Protein AF-A0A959LSF2-F1 (afdb_monomer_lite)

Structure (mmCIF, N/CA/C/O backbone):
data_AF-A0A959LSF2-F1
#
_entry.id   AF-A0A959LSF2-F1
#
loop_
_atom_site.group_PDB
_atom_site.id
_atom_site.type_symbol
_atom_site.label_atom_id
_atom_site.label_alt_id
_atom_site.label_comp_id
_atom_site.label_asym_id
_atom_site.label_entity_id
_atom_site.label_seq_id
_atom_site.pdbx_PDB_ins_code
_atom_site.Cartn_x
_atom_site.Cartn_y
_atom_site.Cartn_z
_atom_site.occupancy
_atom_site.B_iso_or_equiv
_atom_site.auth_seq_id
_atom_site.auth_comp_id
_atom_site.auth_asym_id
_atom_site.auth_atom_id
_atom_site.pdbx_PDB_model_num
ATOM 1 N N . MET A 1 1 ? -7.518 20.130 10.894 1.00 38.03 1 MET A N 1
ATOM 2 C CA . MET A 1 1 ? -6.181 20.129 11.525 1.00 38.03 1 MET A CA 1
ATOM 3 C C . MET A 1 1 ? -5.594 18.738 11.375 1.00 38.03 1 MET A C 1
ATOM 5 O O . MET A 1 1 ? -6.381 17.800 11.457 1.00 38.03 1 MET A O 1
ATOM 9 N N . PRO A 1 2 ? -4.279 18.589 11.143 1.00 55.97 2 PRO A N 1
ATOM 10 C CA . PRO A 1 2 ? -3.633 17.287 11.278 1.00 55.97 2 PRO A CA 1
ATOM 11 C C . PRO A 1 2 ? -3.861 16.782 12.707 1.00 55.97 2 PRO A C 1
ATOM 13 O O . PRO A 1 2 ? -3.646 17.526 13.666 1.00 55.97 2 PRO A O 1
ATOM 16 N N . ILE A 1 3 ? -4.379 15.562 12.843 1.00 66.19 3 ILE A N 1
ATOM 17 C CA . ILE A 1 3 ? -4.570 14.944 14.154 1.00 66.19 3 ILE A CA 1
ATOM 18 C C . ILE A 1 3 ? -3.184 14.532 14.641 1.00 66.19 3 ILE A C 1
ATOM 20 O O . ILE A 1 3 ? -2.435 13.870 13.926 1.00 66.19 3 ILE A O 1
ATOM 24 N N . LYS A 1 4 ? -2.801 14.991 15.833 1.00 67.19 4 LYS A N 1
ATOM 25 C CA . LYS A 1 4 ? -1.506 14.651 16.417 1.00 67.19 4 LYS A CA 1
ATOM 26 C C . LYS A 1 4 ? -1.578 13.219 16.953 1.00 67.19 4 LYS A C 1
ATOM 28 O O . LYS A 1 4 ? -2.334 12.971 17.885 1.00 67.19 4 LYS A O 1
ATOM 33 N N . ARG A 1 5 ? -0.808 12.312 16.354 1.00 79.56 5 ARG A N 1
ATOM 34 C CA . ARG A 1 5 ? -0.687 10.901 16.755 1.00 79.56 5 ARG A CA 1
ATOM 35 C C . ARG A 1 5 ? 0.400 10.700 17.793 1.00 79.56 5 ARG A C 1
ATOM 37 O O . ARG A 1 5 ? 1.309 11.531 17.895 1.00 79.56 5 ARG A O 1
ATOM 44 N N . SER A 1 6 ? 0.330 9.589 18.522 1.00 79.69 6 SER A N 1
ATOM 45 C CA . SER A 1 6 ? 1.490 9.080 19.252 1.00 79.69 6 SER A CA 1
ATOM 46 C C . SER A 1 6 ? 2.644 8.822 18.280 1.00 79.69 6 SER A C 1
ATOM 48 O O . SER A 1 6 ? 2.435 8.432 17.131 1.00 79.69 6 SER A O 1
ATOM 50 N N . GLU A 1 7 ? 3.882 9.038 18.730 1.00 81.94 7 GLU A N 1
ATOM 51 C CA . GLU A 1 7 ? 5.063 8.804 17.885 1.00 81.94 7 GLU A CA 1
ATOM 52 C C . GLU A 1 7 ? 5.170 7.336 17.442 1.00 81.94 7 GLU A C 1
ATOM 54 O O . GLU A 1 7 ? 5.793 7.051 16.427 1.00 81.94 7 GLU A O 1
ATOM 59 N N . GLN A 1 8 ? 4.530 6.415 18.168 1.00 88.12 8 GLN A N 1
ATOM 60 C CA . GLN A 1 8 ? 4.554 4.984 17.890 1.00 88.12 8 GLN A CA 1
ATOM 61 C C . GLN A 1 8 ? 3.737 4.595 16.652 1.00 88.12 8 GLN A C 1
ATOM 63 O O . GLN A 1 8 ? 4.202 3.760 15.890 1.00 88.12 8 GLN A O 1
ATOM 68 N N . ILE A 1 9 ? 2.551 5.177 16.439 1.00 88.56 9 ILE A N 1
ATOM 69 C CA . ILE A 1 9 ? 1.653 4.823 15.312 1.00 88.56 9 ILE A CA 1
ATOM 70 C C . ILE A 1 9 ? 1.771 5.823 14.149 1.00 88.56 9 ILE A C 1
ATOM 72 O O . ILE A 1 9 ? 1.351 5.558 13.026 1.00 88.56 9 ILE A O 1
ATOM 76 N N . LYS A 1 10 ? 2.427 6.962 14.385 1.00 88.88 10 LYS A N 1
ATOM 77 C CA . LYS A 1 10 ? 2.665 8.022 13.399 1.00 88.88 10 LYS A CA 1
ATOM 78 C C . LYS A 1 10 ? 3.195 7.560 12.030 1.00 88.88 10 LYS A C 1
ATOM 80 O O . LYS A 1 10 ? 2.762 8.185 11.062 1.00 88.88 10 LYS A O 1
ATOM 85 N N . PRO A 1 11 ? 4.065 6.534 11.894 1.00 91.06 11 PRO A N 1
ATOM 86 C CA . PRO A 1 11 ? 4.476 6.048 10.574 1.00 91.06 11 PRO A CA 1
ATOM 87 C C . PRO A 1 11 ? 3.291 5.677 9.667 1.00 91.06 11 PRO A C 1
ATOM 89 O O . PRO A 1 11 ? 3.241 6.123 8.523 1.00 91.06 11 PRO A O 1
ATOM 92 N N . LEU A 1 12 ? 2.277 4.985 10.202 1.00 92.88 12 LEU A N 1
ATOM 93 C CA . LEU A 1 12 ? 1.067 4.611 9.457 1.00 92.88 12 LEU A CA 1
ATOM 94 C C . LEU A 1 12 ? 0.269 5.854 9.031 1.00 92.88 12 LEU A C 1
ATOM 96 O O . LEU A 1 12 ? -0.073 6.030 7.864 1.00 92.88 12 LEU A O 1
ATOM 100 N N . SER A 1 13 ? 0.094 6.813 9.942 1.00 91.94 13 SER A N 1
ATOM 101 C CA . SER A 1 13 ? -0.587 8.078 9.634 1.00 91.94 13 SER A CA 1
ATOM 102 C C . SER A 1 13 ? 0.147 8.961 8.614 1.00 91.94 13 SER A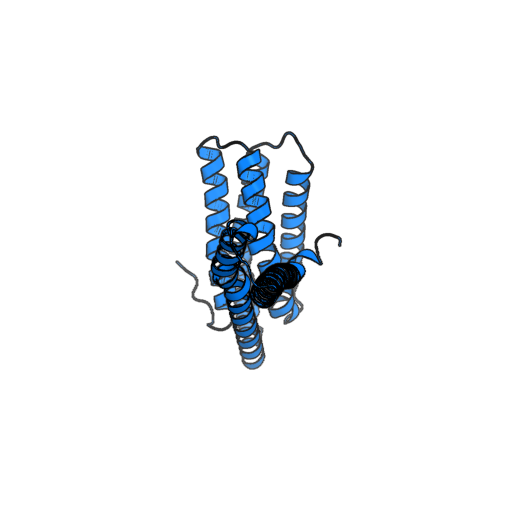 C 1
ATOM 104 O O . SER A 1 13 ? -0.477 9.799 7.959 1.00 91.94 13 SER A O 1
ATOM 106 N N . ILE A 1 14 ? 1.469 8.821 8.465 1.00 89.69 14 ILE A N 1
ATOM 107 C CA . ILE A 1 14 ? 2.217 9.496 7.393 1.00 89.69 14 ILE A CA 1
ATOM 108 C C . ILE A 1 14 ? 1.858 8.871 6.040 1.00 89.69 14 ILE A C 1
ATOM 110 O O . ILE A 1 14 ? 1.623 9.604 5.074 1.00 89.69 14 ILE A O 1
ATOM 114 N N . GLU A 1 15 ? 1.754 7.543 5.964 1.00 91.06 15 GLU A N 1
ATOM 115 C CA . GLU A 1 15 ? 1.356 6.834 4.743 1.00 91.06 15 GLU A CA 1
ATOM 116 C C . GLU A 1 15 ? -0.087 7.187 4.314 1.00 91.06 15 GLU A C 1
ATOM 118 O O . GLU A 1 15 ? -0.340 7.381 3.118 1.00 91.06 15 GLU A O 1
ATOM 123 N N . HIS A 1 16 ? -0.994 7.468 5.259 1.00 94.50 16 HIS A N 1
ATOM 124 C CA . HIS A 1 16 ? -2.339 7.996 4.969 1.00 94.50 16 HIS A CA 1
ATOM 125 C C . HIS A 1 16 ? -2.351 9.305 4.173 1.00 94.50 16 HIS A C 1
ATOM 127 O O . HIS A 1 16 ? -3.240 9.523 3.343 1.00 94.50 16 HIS A O 1
ATOM 133 N N . HIS A 1 17 ? -1.354 10.180 4.344 1.00 90.19 17 HIS A N 1
ATOM 134 C CA . HIS A 1 17 ? -1.242 11.377 3.505 1.00 90.19 17 HIS A CA 1
ATOM 135 C C . HIS A 1 17 ? -1.096 11.013 2.021 1.00 90.19 17 HIS A C 1
ATOM 137 O O . HIS A 1 17 ? -1.711 11.631 1.146 1.00 90.19 17 HIS A O 1
ATOM 143 N N . THR A 1 18 ? -0.314 9.972 1.743 1.00 91.38 18 THR A N 1
ATOM 144 C CA . THR A 1 18 ? -0.104 9.445 0.395 1.00 91.38 18 THR A CA 1
ATOM 145 C C . THR A 1 18 ? -1.393 8.824 -0.158 1.00 91.38 18 THR A C 1
ATOM 147 O O . THR A 1 18 ? -1.722 9.065 -1.323 1.00 91.38 18 THR A O 1
ATOM 150 N N . GLY A 1 19 ? -2.172 8.119 0.673 1.00 94.94 19 GLY A N 1
ATOM 151 C CA . GLY A 1 19 ? -3.503 7.600 0.316 1.00 94.94 19 GLY A CA 1
ATOM 152 C C . GLY A 1 19 ? -4.520 8.698 -0.036 1.00 94.94 19 GLY A C 1
ATOM 153 O O . GLY A 1 19 ? -5.219 8.620 -1.050 1.00 94.94 19 GLY A O 1
ATOM 154 N N . LEU A 1 20 ? -4.545 9.798 0.719 1.00 96.00 20 LEU A N 1
ATOM 155 C CA . LEU A 1 20 ? -5.399 10.952 0.403 1.00 96.00 20 LEU A CA 1
ATOM 156 C C . LEU A 1 20 ? -4.961 11.664 -0.887 1.00 96.00 20 LEU A C 1
ATOM 158 O O . LEU A 1 20 ? -5.799 12.071 -1.701 1.00 96.00 20 LEU A O 1
ATOM 162 N N . LEU A 1 21 ? -3.649 11.789 -1.116 1.00 93.94 21 LEU A N 1
ATOM 163 C CA . LEU A 1 21 ? -3.115 12.337 -2.365 1.00 93.94 21 LEU A CA 1
ATOM 164 C C . LEU A 1 21 ? -3.488 11.458 -3.568 1.00 93.94 21 LEU A C 1
ATOM 166 O O . LEU A 1 21 ? -3.789 11.987 -4.640 1.00 93.94 21 LEU A O 1
ATOM 170 N N . PHE A 1 22 ? -3.497 10.137 -3.397 1.00 97.12 22 PHE A N 1
ATOM 171 C CA . PHE A 1 22 ? -3.974 9.191 -4.402 1.00 97.12 22 PHE A CA 1
ATOM 172 C C . PHE A 1 22 ? -5.442 9.438 -4.768 1.00 97.12 22 PHE A C 1
ATOM 174 O O . PHE A 1 22 ? -5.748 9.628 -5.950 1.00 97.12 22 PHE A O 1
ATOM 181 N N . CYS A 1 23 ? -6.324 9.568 -3.773 1.00 98.12 23 CYS A N 1
ATOM 182 C CA . CYS A 1 23 ? -7.736 9.900 -3.988 1.00 98.12 23 CYS A CA 1
ATOM 183 C C . CYS A 1 23 ? -7.894 11.227 -4.750 1.00 98.12 23 CYS A C 1
ATOM 185 O O . CYS A 1 23 ? -8.644 11.326 -5.726 1.00 98.12 23 CYS A O 1
ATOM 187 N N . TRP A 1 24 ? -7.130 12.256 -4.367 1.00 97.56 24 TRP A N 1
ATOM 188 C CA . TRP A 1 24 ? -7.108 13.536 -5.080 1.00 97.56 24 TRP A CA 1
ATOM 189 C C . TRP A 1 24 ? -6.604 13.410 -6.529 1.00 97.56 24 TRP A C 1
ATOM 191 O O . TRP A 1 24 ? -7.156 14.055 -7.428 1.00 97.56 24 TRP A O 1
ATOM 201 N N . LYS A 1 25 ? -5.583 12.583 -6.789 1.00 94.81 25 LYS A N 1
ATOM 202 C CA . LYS A 1 25 ? -5.042 12.351 -8.139 1.00 94.81 25 LYS A CA 1
ATOM 203 C C . LYS A 1 25 ? -6.052 11.657 -9.046 1.00 94.81 25 LYS A C 1
ATOM 205 O O . LYS A 1 25 ? -6.193 12.090 -10.189 1.00 94.81 25 LYS A O 1
ATOM 210 N N . ILE A 1 26 ? -6.791 10.666 -8.541 1.00 97.19 26 ILE A N 1
ATOM 211 C CA . ILE A 1 26 ? -7.898 10.037 -9.279 1.00 97.19 26 ILE A CA 1
ATOM 212 C C . ILE A 1 26 ? -8.929 11.096 -9.673 1.00 97.19 26 ILE A C 1
ATOM 214 O O . ILE A 1 26 ? -9.175 11.306 -10.861 1.00 97.19 26 ILE A O 1
ATOM 218 N N . ARG A 1 27 ? -9.456 11.840 -8.690 1.00 97.81 27 ARG A N 1
ATOM 219 C CA . ARG A 1 27 ? -10.456 12.899 -8.920 1.00 97.81 27 ARG A CA 1
ATOM 220 C C . ARG A 1 27 ? -9.945 13.970 -9.892 1.00 97.81 27 ARG A C 1
ATOM 222 O O . ARG A 1 27 ? -10.701 14.534 -10.677 1.00 97.81 27 ARG A O 1
ATOM 229 N N . THR A 1 28 ? -8.648 14.268 -9.867 1.00 94.25 28 THR A N 1
ATOM 230 C CA . THR A 1 28 ? -8.012 15.210 -10.801 1.00 94.25 28 THR A CA 1
ATOM 231 C C . THR A 1 28 ? -7.898 14.646 -12.213 1.00 94.25 28 THR A C 1
ATOM 233 O O . THR A 1 28 ? -8.176 15.371 -13.164 1.00 94.25 28 THR A O 1
ATOM 236 N N . GLY A 1 29 ? -7.547 13.368 -12.363 1.00 93.31 29 GLY A N 1
ATOM 237 C CA . GLY A 1 29 ? -7.564 12.686 -13.657 1.00 93.31 29 GLY A CA 1
ATOM 238 C C . GLY A 1 29 ? -8.953 12.714 -14.293 1.00 93.31 29 GLY A C 1
ATOM 239 O O . GLY A 1 29 ? -9.081 13.097 -15.451 1.00 93.31 29 GLY A O 1
ATOM 240 N N . ILE A 1 30 ? -9.987 12.423 -13.501 1.00 96.19 30 ILE A N 1
ATOM 241 C CA . ILE A 1 30 ? -11.391 12.463 -13.930 1.00 96.19 30 ILE A CA 1
ATOM 242 C C . ILE A 1 30 ? -11.789 13.869 -14.400 1.00 96.19 30 ILE A C 1
ATOM 244 O O . ILE A 1 30 ? -12.263 14.032 -15.519 1.00 96.19 30 ILE A O 1
ATOM 248 N N . ARG A 1 31 ? -11.538 14.909 -13.588 1.00 97.38 31 ARG A N 1
ATOM 249 C CA . ARG A 1 31 ? -11.856 16.310 -13.950 1.00 97.38 31 ARG A CA 1
ATOM 250 C C . ARG A 1 31 ? -11.167 16.779 -15.230 1.00 97.38 31 ARG A C 1
ATOM 252 O O . ARG A 1 31 ? -11.709 17.616 -15.942 1.00 97.38 31 ARG A O 1
ATOM 259 N N . ASN A 1 32 ? -9.976 16.253 -15.500 1.00 95.75 32 ASN A N 1
ATOM 260 C CA . ASN A 1 32 ? -9.195 16.576 -16.689 1.00 95.75 32 ASN A CA 1
ATOM 261 C C . ASN A 1 32 ? -9.494 15.647 -17.878 1.00 95.75 32 ASN A C 1
ATOM 263 O O . ASN A 1 32 ? -8.762 15.697 -18.863 1.00 95.75 32 ASN A O 1
ATOM 267 N N . ASN A 1 33 ? -10.537 14.811 -17.796 1.00 96.12 33 ASN A N 1
ATOM 268 C CA . ASN A 1 33 ? -10.924 13.839 -18.821 1.00 96.12 33 ASN A CA 1
ATOM 269 C C . ASN A 1 33 ? -9.765 12.927 -19.263 1.00 96.12 33 ASN A C 1
ATOM 271 O O . ASN A 1 33 ? -9.564 12.686 -20.452 1.00 96.12 33 ASN A O 1
ATOM 275 N N . ILE A 1 34 ? -8.957 12.461 -18.309 1.00 95.25 34 ILE A N 1
ATOM 276 C CA . ILE A 1 34 ? -7.870 11.521 -18.590 1.00 95.25 34 ILE A CA 1
ATOM 277 C C . ILE A 1 34 ? -8.445 10.137 -18.899 1.00 95.25 34 ILE A C 1
ATOM 279 O O . ILE A 1 34 ? -9.245 9.617 -18.127 1.00 95.25 34 ILE A O 1
ATOM 283 N N . GLU A 1 35 ? -7.939 9.513 -19.966 1.00 95.56 35 GLU A N 1
ATOM 284 C CA . GLU A 1 35 ? -8.246 8.131 -20.353 1.00 95.56 35 GLU A CA 1
ATOM 285 C C . GLU A 1 35 ? -8.272 7.168 -19.156 1.00 95.56 35 GLU A C 1
ATOM 287 O O . GLU A 1 35 ? -7.291 7.062 -18.405 1.00 95.56 35 GLU A O 1
ATOM 292 N N . LEU A 1 36 ? -9.370 6.418 -19.013 1.00 94.44 36 LEU A N 1
ATOM 293 C CA . LEU A 1 36 ? -9.591 5.489 -17.898 1.00 94.44 36 LEU A CA 1
ATOM 294 C C . LEU A 1 36 ? -8.471 4.464 -17.768 1.00 94.44 36 LEU A C 1
ATOM 296 O O . LEU A 1 36 ? -8.012 4.189 -16.667 1.00 94.44 36 LEU A O 1
ATOM 300 N N . GLU A 1 37 ? -7.952 3.978 -18.891 1.00 94.19 37 GLU A N 1
ATOM 301 C CA . GLU A 1 37 ? -6.851 3.018 -18.921 1.00 94.19 37 GLU A CA 1
ATOM 302 C C . GLU A 1 37 ? -5.563 3.593 -18.296 1.00 94.19 37 GLU A C 1
ATOM 304 O O . GLU A 1 37 ? -4.792 2.898 -17.632 1.00 94.19 37 GLU A O 1
ATOM 309 N N . ARG A 1 38 ? -5.331 4.908 -18.414 1.00 95.00 38 ARG A N 1
ATOM 310 C CA . ARG A 1 38 ? -4.213 5.568 -17.723 1.00 95.00 38 ARG A CA 1
ATOM 311 C C . ARG A 1 38 ? -4.458 5.667 -16.218 1.00 95.00 38 ARG A C 1
ATOM 313 O O . ARG A 1 38 ? -3.512 5.487 -15.449 1.00 95.00 38 ARG A O 1
ATOM 320 N N . ILE A 1 39 ? -5.695 5.937 -15.802 1.00 95.94 39 ILE A N 1
ATOM 321 C CA . ILE A 1 39 ? -6.080 5.961 -14.384 1.00 95.94 39 ILE A CA 1
ATOM 322 C C . ILE A 1 39 ? -5.978 4.547 -13.792 1.00 95.94 39 ILE A C 1
ATOM 324 O O . ILE A 1 39 ? -5.385 4.388 -12.731 1.00 95.94 39 ILE A O 1
ATOM 328 N N . LYS A 1 40 ? -6.436 3.514 -14.509 1.00 96.12 40 LYS A N 1
ATOM 329 C CA . LYS A 1 40 ? -6.317 2.091 -14.150 1.00 96.12 40 LYS A CA 1
ATOM 330 C C . LYS A 1 40 ? -4.875 1.688 -13.861 1.00 96.12 40 LYS A C 1
ATOM 332 O O . LYS A 1 40 ? -4.591 1.171 -12.786 1.00 96.12 40 LYS A O 1
ATOM 337 N N . ARG A 1 41 ? -3.937 1.997 -14.767 1.00 95.38 41 ARG A N 1
ATOM 338 C CA . ARG A 1 41 ? -2.504 1.729 -14.532 1.00 95.38 41 ARG A CA 1
ATOM 339 C C . ARG A 1 41 ? -1.980 2.419 -13.276 1.00 95.38 41 ARG A C 1
ATOM 341 O O . ARG A 1 41 ? -1.191 1.827 -12.545 1.00 95.38 41 ARG A O 1
ATOM 348 N N . TYR A 1 42 ? -2.415 3.652 -13.021 1.00 95.06 42 TYR A N 1
ATOM 349 C CA . TYR A 1 42 ? -2.046 4.372 -11.805 1.00 95.06 42 TYR A CA 1
ATOM 350 C C . TYR A 1 42 ? -2.631 3.720 -10.542 1.00 95.06 42 TYR A C 1
ATOM 352 O O . TYR A 1 42 ? -1.896 3.537 -9.575 1.00 95.06 42 TYR A O 1
ATOM 360 N N . VAL A 1 43 ? -3.906 3.315 -10.569 1.00 97.25 43 VAL A N 1
ATOM 361 C CA . VAL A 1 43 ? -4.571 2.570 -9.486 1.00 97.25 43 VAL A CA 1
ATOM 362 C C . VAL A 1 43 ? -3.841 1.265 -9.194 1.00 97.25 43 VAL A C 1
ATOM 364 O O . VAL A 1 43 ? -3.473 1.035 -8.051 1.00 97.25 43 VAL A O 1
ATOM 367 N N . ASN A 1 44 ? -3.546 0.459 -10.213 1.00 95.44 44 ASN A N 1
ATOM 368 C CA . ASN A 1 44 ? -2.855 -0.821 -10.038 1.00 95.44 44 ASN A CA 1
ATOM 369 C C . ASN A 1 44 ? -1.442 -0.647 -9.479 1.00 95.44 44 ASN A C 1
ATOM 371 O O . ASN A 1 44 ? -1.028 -1.386 -8.589 1.00 95.44 44 ASN A O 1
ATOM 375 N N . HIS A 1 45 ? -0.712 0.359 -9.966 1.00 91.44 45 HIS A N 1
ATOM 376 C CA . HIS A 1 45 ? 0.595 0.696 -9.416 1.00 91.44 45 HIS A CA 1
ATOM 377 C C . HIS A 1 45 ? 0.484 1.095 -7.938 1.00 91.44 45 HIS A C 1
ATOM 379 O O . HIS A 1 45 ? 1.229 0.593 -7.101 1.00 91.44 45 HIS A O 1
ATOM 385 N N . PHE A 1 46 ? -0.470 1.961 -7.596 1.00 94.00 46 PHE A N 1
ATOM 386 C CA . PHE A 1 46 ? -0.647 2.415 -6.221 1.00 94.00 46 PHE A CA 1
ATOM 387 C C . PHE A 1 46 ? -1.108 1.295 -5.283 1.00 94.00 46 PHE A C 1
ATOM 389 O O . PHE A 1 46 ? -0.605 1.175 -4.169 1.00 94.00 46 PHE A O 1
ATOM 396 N N . MET A 1 47 ? -2.011 0.436 -5.755 1.00 94.81 47 MET A N 1
ATOM 397 C CA . MET A 1 47 ? -2.476 -0.728 -5.014 1.00 94.81 47 MET A CA 1
ATOM 398 C C . MET A 1 47 ? -1.316 -1.653 -4.654 1.00 94.81 47 MET A C 1
ATOM 400 O O . MET A 1 47 ? -1.166 -2.048 -3.498 1.00 94.81 47 MET A O 1
ATOM 404 N N . LYS A 1 48 ? -0.461 -1.945 -5.639 1.00 86.38 48 LYS A N 1
ATOM 405 C CA . LYS A 1 48 ? 0.676 -2.848 -5.475 1.00 86.38 48 LYS A CA 1
ATOM 406 C C . LYS A 1 48 ? 1.737 -2.307 -4.518 1.00 86.38 48 LYS A C 1
ATOM 408 O O . LYS A 1 48 ? 2.242 -3.048 -3.684 1.00 86.38 48 LYS A O 1
ATOM 413 N N . TYR A 1 49 ? 2.106 -1.035 -4.660 1.00 84.25 49 TYR A N 1
ATOM 414 C CA . TYR A 1 49 ? 3.289 -0.490 -3.983 1.00 84.25 49 TYR A CA 1
ATOM 415 C C . TYR A 1 49 ? 2.984 0.350 -2.742 1.00 84.25 49 TYR A C 1
ATOM 417 O O . TYR A 1 49 ? 3.911 0.657 -1.996 1.00 84.25 49 TYR A O 1
ATOM 425 N N . HIS A 1 50 ? 1.722 0.722 -2.515 1.00 89.50 50 HIS A N 1
ATOM 426 C CA . HIS A 1 50 ? 1.331 1.560 -1.382 1.00 89.50 50 HIS A CA 1
ATOM 427 C C . HIS A 1 50 ? 0.207 0.934 -0.554 1.00 89.50 50 HIS A C 1
ATOM 429 O O . HIS A 1 50 ? 0.450 0.626 0.603 1.00 89.50 50 HIS A O 1
ATOM 435 N N . LEU A 1 51 ? -0.981 0.687 -1.121 1.00 94.19 51 LEU A N 1
ATOM 436 C CA . LEU A 1 51 ? -2.128 0.225 -0.318 1.00 94.19 51 LEU A CA 1
ATOM 437 C C . LEU A 1 51 ? -1.939 -1.185 0.249 1.00 94.19 51 LEU A C 1
ATOM 439 O O . LEU A 1 51 ? -2.116 -1.377 1.442 1.00 94.19 51 LEU A O 1
ATOM 443 N N . SER A 1 52 ? -1.555 -2.168 -0.573 1.00 93.06 52 SER A N 1
ATOM 444 C CA . SER A 1 52 ? -1.443 -3.558 -0.091 1.00 93.06 52 SER A CA 1
ATOM 445 C C . SER A 1 52 ? -0.395 -3.712 1.019 1.00 93.06 52 SER A C 1
ATOM 447 O O . SER A 1 52 ? -0.716 -4.320 2.040 1.00 93.06 52 SER A O 1
ATOM 449 N N . PRO A 1 53 ? 0.829 -3.153 0.883 1.00 90.94 53 PRO A N 1
ATOM 450 C CA . PRO A 1 53 ? 1.808 -3.185 1.967 1.00 90.94 53 PRO A CA 1
ATOM 451 C C . PRO A 1 53 ? 1.338 -2.452 3.227 1.00 90.94 53 PRO A C 1
ATOM 453 O O . PRO A 1 53 ? 1.614 -2.923 4.326 1.00 90.94 53 PRO A O 1
ATOM 456 N N . HIS A 1 54 ? 0.635 -1.329 3.061 1.00 94.50 54 HIS A N 1
ATOM 457 C CA . HIS A 1 54 ? 0.106 -0.530 4.162 1.00 94.50 54 HIS A CA 1
ATOM 458 C C . HIS A 1 54 ? -0.950 -1.299 4.963 1.00 94.50 54 HIS A C 1
ATOM 460 O O . HIS A 1 54 ? -0.741 -1.555 6.145 1.00 94.50 54 HIS A O 1
ATOM 466 N N . PHE A 1 55 ? -1.994 -1.796 4.290 1.00 96.94 55 PHE A N 1
ATOM 467 C CA . PHE A 1 55 ? -3.048 -2.608 4.907 1.00 96.94 55 PHE A CA 1
ATOM 468 C C . PHE A 1 55 ? -2.471 -3.799 5.664 1.00 96.94 55 PHE A C 1
ATOM 470 O O . PHE A 1 55 ? -2.834 -4.069 6.805 1.00 96.94 55 PHE A O 1
ATOM 477 N N . LEU A 1 56 ? -1.507 -4.495 5.059 1.00 94.25 56 LEU A N 1
ATOM 478 C CA . LEU A 1 56 ? -0.881 -5.639 5.700 1.00 94.25 56 LEU A CA 1
ATOM 479 C C . LEU A 1 56 ? -0.128 -5.262 6.980 1.00 94.25 56 LEU A C 1
ATOM 481 O O . LEU A 1 56 ? -0.129 -6.019 7.955 1.00 94.25 56 LEU A O 1
ATOM 485 N N . GLU A 1 57 ? 0.562 -4.126 6.962 1.00 94.38 57 GLU A N 1
ATOM 486 C CA . GLU A 1 57 ? 1.289 -3.618 8.116 1.00 94.38 57 GLU A CA 1
ATOM 487 C C . GLU A 1 57 ? 0.327 -3.246 9.248 1.00 94.38 57 GLU A C 1
ATOM 489 O O . GLU A 1 57 ? 0.550 -3.647 10.393 1.00 94.38 57 GLU A O 1
ATOM 494 N N . GLU A 1 58 ? -0.783 -2.583 8.934 1.00 96.88 58 GLU A N 1
ATOM 495 C CA . GLU A 1 58 ? -1.837 -2.265 9.897 1.00 96.88 58 GLU A CA 1
ATOM 496 C C . GLU A 1 58 ? -2.437 -3.529 10.513 1.00 96.88 58 GLU A C 1
ATOM 498 O O . GLU A 1 58 ? -2.441 -3.688 11.737 1.00 96.88 58 GLU A O 1
ATOM 503 N N . GLU A 1 59 ? -2.842 -4.484 9.678 1.00 97.00 59 GLU A N 1
ATOM 504 C CA . GLU A 1 59 ? -3.442 -5.749 10.099 1.00 97.00 59 GLU A CA 1
ATOM 505 C C . GLU A 1 59 ? -2.505 -6.566 11.002 1.00 97.00 59 GLU A C 1
ATOM 507 O O . GLU A 1 59 ? -2.901 -7.053 12.070 1.00 97.00 59 GLU A O 1
ATOM 512 N N . LYS A 1 60 ? -1.231 -6.702 10.603 1.00 95.81 60 LYS A N 1
ATOM 513 C CA . LYS A 1 60 ? -0.254 -7.569 11.285 1.00 95.81 60 LYS A CA 1
ATOM 514 C C . LYS A 1 60 ? 0.471 -6.910 12.449 1.00 95.81 60 LYS A C 1
ATOM 516 O O . LYS A 1 60 ? 0.995 -7.632 13.305 1.00 95.81 60 LYS A O 1
ATOM 521 N N . VAL A 1 61 ? 0.575 -5.586 12.489 1.00 95.75 61 VAL A N 1
ATOM 522 C CA . VAL A 1 61 ? 1.342 -4.893 13.534 1.00 95.75 61 VAL A CA 1
ATOM 523 C C . VAL A 1 61 ? 0.422 -4.223 14.548 1.00 95.75 61 VAL A C 1
ATOM 525 O O . VAL A 1 61 ? 0.741 -4.267 15.743 1.00 95.75 61 VAL A O 1
ATOM 528 N N . LEU A 1 62 ? -0.705 -3.663 14.096 1.00 96.31 62 LEU A N 1
ATOM 529 C CA . LEU A 1 62 ? -1.581 -2.809 14.896 1.00 96.31 62 LEU A CA 1
ATOM 530 C C . LEU A 1 62 ? -2.939 -3.460 15.217 1.00 96.31 62 LEU A C 1
ATOM 532 O O . LEU A 1 62 ? -3.262 -3.623 16.396 1.00 96.31 62 LEU A O 1
ATOM 536 N N . PHE A 1 63 ? -3.731 -3.864 14.222 1.00 97.19 63 PHE A N 1
ATOM 537 C CA . PHE A 1 63 ? -5.116 -4.321 14.434 1.00 97.19 63 PHE A CA 1
ATOM 538 C C . PHE A 1 63 ? -5.198 -5.644 15.194 1.00 97.19 63 PHE A C 1
ATOM 540 O O . PHE A 1 63 ? -6.104 -5.844 16.002 1.00 97.19 63 PHE A O 1
ATOM 547 N N . ASN A 1 64 ? -4.196 -6.514 15.053 1.00 95.06 64 ASN A N 1
ATOM 548 C CA . ASN A 1 64 ? -4.129 -7.766 15.807 1.00 95.06 64 ASN A CA 1
ATOM 549 C C . ASN A 1 64 ? -3.832 -7.607 17.314 1.00 95.06 64 ASN A C 1
ATOM 551 O O . ASN A 1 64 ? -3.809 -8.604 18.042 1.00 95.06 64 ASN A O 1
ATOM 555 N N . ARG A 1 65 ? -3.586 -6.383 17.801 1.00 94.81 65 ARG A N 1
ATOM 556 C CA . ARG A 1 65 ? -3.228 -6.115 19.206 1.00 94.81 65 ARG A CA 1
ATOM 557 C C . ARG A 1 65 ? -4.432 -5.948 20.119 1.00 94.81 65 ARG A C 1
ATOM 559 O O . ARG A 1 65 ? -4.289 -6.086 21.333 1.00 94.81 65 ARG A O 1
ATOM 566 N N . LEU A 1 66 ? -5.605 -5.688 19.549 1.00 93.94 66 LEU A N 1
ATOM 567 C CA . LEU A 1 66 ? -6.856 -5.558 20.281 1.00 93.94 66 LEU A CA 1
ATOM 568 C C . LEU A 1 66 ? -7.978 -6.235 19.496 1.00 93.94 66 LEU A C 1
ATOM 570 O O . LEU A 1 66 ? -8.279 -5.844 18.374 1.00 93.94 66 LEU A O 1
ATOM 574 N N . LYS A 1 67 ? -8.640 -7.219 20.109 1.00 94.94 67 LYS A N 1
ATOM 575 C CA . LYS A 1 67 ? -9.873 -7.784 19.549 1.00 94.94 67 LYS A CA 1
ATOM 576 C C . LYS A 1 67 ? -10.998 -6.768 19.721 1.00 94.94 67 LYS A C 1
ATOM 578 O O . LYS A 1 67 ? -11.439 -6.543 20.848 1.00 94.94 67 LYS A O 1
ATOM 583 N N . HIS A 1 68 ? -11.425 -6.151 18.626 1.00 97.12 68 HIS A N 1
ATOM 584 C CA . HIS A 1 68 ? -12.464 -5.129 18.624 1.00 97.12 68 HIS A CA 1
ATOM 585 C C . HIS A 1 68 ? -13.190 -5.104 17.275 1.00 97.12 68 HIS A C 1
ATOM 587 O O . HIS A 1 68 ? -12.541 -5.186 16.237 1.00 97.12 68 HIS A O 1
ATOM 593 N N . GLU A 1 69 ? -14.508 -4.889 17.284 1.00 97.62 69 GLU A N 1
ATOM 594 C CA . GLU A 1 69 ? -15.344 -4.857 16.067 1.00 97.62 69 GLU A CA 1
ATOM 595 C C . GL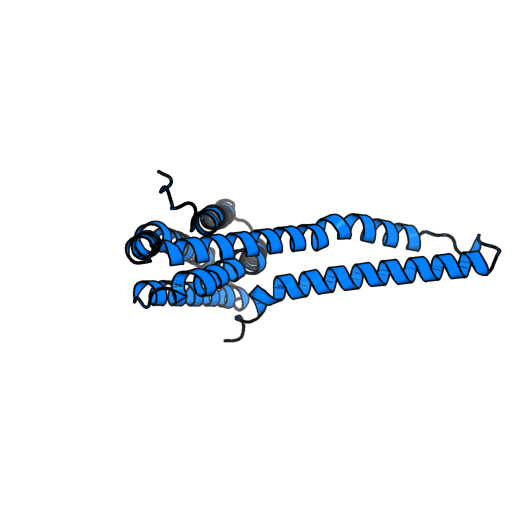U A 1 69 ? -14.881 -3.812 15.036 1.00 97.62 69 GLU A C 1
ATOM 597 O O . GLU A 1 69 ? -15.074 -3.971 13.838 1.00 97.62 69 GLU A O 1
ATOM 602 N N . LEU A 1 70 ? -14.239 -2.735 15.496 1.00 98.19 70 LEU A N 1
ATOM 603 C CA . LEU A 1 70 ? -13.689 -1.698 14.619 1.00 98.19 70 LEU A CA 1
ATOM 604 C C . LEU A 1 70 ? -12.403 -2.130 13.904 1.00 98.19 70 LEU A C 1
ATOM 606 O O . LEU A 1 70 ? -12.139 -1.616 12.822 1.00 98.19 70 LEU A O 1
ATOM 610 N N . CYS A 1 71 ? -11.629 -3.053 14.482 1.00 98.12 71 CYS A N 1
ATOM 611 C CA . CYS A 1 71 ? -10.507 -3.680 13.785 1.00 98.12 71 CYS A CA 1
ATOM 612 C C . CYS A 1 71 ? -11.038 -4.597 12.678 1.00 98.12 71 CYS A C 1
ATOM 614 O O . CYS A 1 71 ? -10.571 -4.518 11.548 1.00 98.12 71 CYS A O 1
ATOM 616 N N . ASP A 1 72 ? -12.060 -5.403 12.988 1.00 97.75 72 ASP A N 1
ATOM 617 C CA . ASP A 1 72 ? -12.709 -6.279 12.004 1.00 97.75 72 ASP A CA 1
ATOM 618 C C . ASP A 1 72 ? -13.322 -5.450 10.861 1.00 97.75 72 ASP A C 1
ATOM 620 O O . ASP A 1 72 ? -13.113 -5.749 9.690 1.00 97.75 72 ASP A O 1
ATOM 624 N N . LYS A 1 73 ? -13.967 -4.322 11.194 1.00 98.38 73 LYS A N 1
ATOM 625 C CA . LYS A 1 73 ? -14.483 -3.359 10.211 1.00 98.38 73 LYS A CA 1
ATOM 626 C C . LYS A 1 73 ? -13.395 -2.807 9.282 1.00 98.38 73 LYS A C 1
ATOM 628 O O . LYS A 1 73 ? -13.655 -2.666 8.093 1.00 98.38 73 LYS A O 1
ATOM 633 N N . ALA A 1 74 ? -12.215 -2.459 9.804 1.00 98.38 74 ALA A N 1
ATOM 634 C CA . ALA A 1 74 ? -11.113 -1.957 8.978 1.00 98.38 74 ALA A CA 1
ATOM 635 C C . ALA A 1 74 ? -10.621 -3.028 7.992 1.00 98.38 74 ALA A C 1
ATOM 637 O O . ALA A 1 74 ? -10.472 -2.754 6.805 1.00 98.38 74 ALA A O 1
ATOM 638 N N . ILE A 1 75 ? -10.479 -4.272 8.463 1.00 98.25 75 ILE A N 1
ATOM 639 C CA . ILE A 1 75 ? -10.101 -5.423 7.630 1.00 98.25 75 ILE A CA 1
ATOM 640 C C . ILE A 1 75 ? -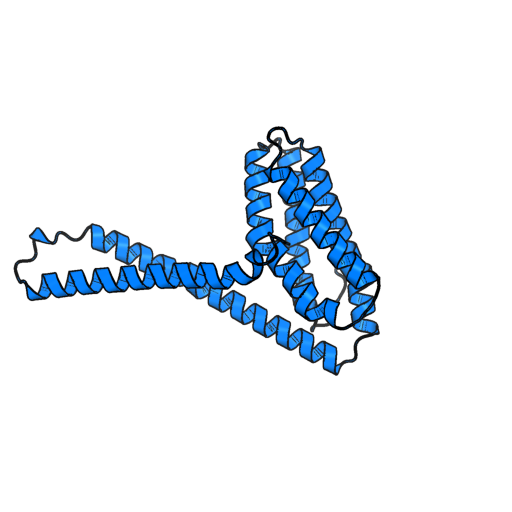11.143 -5.670 6.529 1.00 98.25 75 ILE A C 1
ATOM 642 O O . ILE A 1 75 ? -10.790 -5.859 5.364 1.00 98.25 75 ILE A O 1
ATOM 646 N N . ASP A 1 76 ? -12.432 -5.619 6.866 1.00 98.38 76 ASP A N 1
ATOM 647 C CA . ASP A 1 76 ? -13.510 -5.760 5.884 1.00 98.38 76 ASP A CA 1
ATOM 648 C C . ASP A 1 76 ? -13.481 -4.631 4.835 1.00 98.38 76 ASP A C 1
ATOM 650 O O . ASP A 1 76 ? -13.682 -4.884 3.644 1.00 98.38 76 ASP A O 1
ATOM 654 N N . GLU A 1 77 ? -13.178 -3.393 5.244 1.00 98.69 77 GLU A N 1
ATOM 655 C CA . GLU A 1 77 ? -12.988 -2.260 4.327 1.00 98.69 77 GLU A CA 1
ATOM 656 C C . GLU A 1 77 ? -11.769 -2.459 3.407 1.00 98.69 77 GLU A C 1
ATOM 658 O O . GLU A 1 77 ? -11.873 -2.187 2.207 1.00 98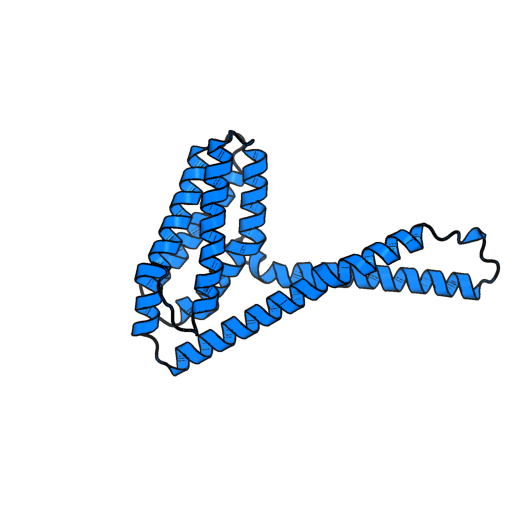.69 77 GLU A O 1
ATOM 663 N N . HIS A 1 78 ? -10.653 -3.011 3.904 1.00 98.56 78 HIS A N 1
ATOM 664 C CA . HIS A 1 78 ? -9.498 -3.375 3.070 1.00 98.56 78 HIS A CA 1
ATOM 665 C C . HIS A 1 78 ? -9.871 -4.404 2.000 1.00 98.56 78 HIS A C 1
ATOM 667 O O . HIS A 1 78 ? -9.497 -4.261 0.828 1.00 98.56 78 HIS A O 1
ATOM 673 N N . LEU A 1 79 ? -10.615 -5.445 2.388 1.00 97.94 79 LEU A N 1
ATOM 674 C CA . LEU A 1 79 ? -11.093 -6.476 1.467 1.00 97.94 79 LEU A CA 1
ATOM 675 C C . LEU A 1 79 ? -12.036 -5.895 0.412 1.00 97.94 79 LEU A C 1
ATOM 677 O O . LEU A 1 79 ? -11.945 -6.262 -0.761 1.00 97.94 79 LEU A O 1
ATOM 681 N N . GLU A 1 80 ? -12.915 -4.970 0.792 1.00 98.25 80 GLU A N 1
ATOM 682 C CA . GLU A 1 80 ? -13.799 -4.298 -0.158 1.00 98.25 80 GLU A CA 1
ATOM 683 C C . GLU A 1 80 ? -13.011 -3.436 -1.154 1.00 98.25 80 GLU A C 1
ATOM 685 O O . GLU A 1 80 ? -13.225 -3.537 -2.362 1.00 98.25 80 GLU A O 1
ATOM 690 N N . ILE A 1 81 ? -12.029 -2.658 -0.688 1.00 98.62 81 ILE A N 1
ATOM 691 C CA . ILE A 1 81 ? -11.152 -1.859 -1.560 1.00 98.62 81 ILE A CA 1
ATOM 692 C C . ILE A 1 81 ? -10.402 -2.763 -2.554 1.00 98.62 81 ILE A C 1
ATOM 694 O O . ILE A 1 81 ? -10.357 -2.459 -3.753 1.00 98.62 81 ILE A O 1
ATOM 698 N N . LYS A 1 82 ? -9.864 -3.900 -2.087 1.00 97.94 82 LYS A N 1
ATOM 699 C CA . LYS A 1 82 ? -9.225 -4.921 -2.939 1.00 97.94 82 LYS A CA 1
ATOM 700 C C . LYS A 1 82 ? -10.184 -5.423 -4.026 1.00 97.94 82 LYS A C 1
ATOM 702 O O . LYS A 1 82 ? -9.826 -5.409 -5.206 1.00 97.94 82 LYS A O 1
ATOM 707 N N . LYS A 1 83 ? -11.417 -5.786 -3.657 1.00 97.44 83 LYS A N 1
ATOM 708 C CA . LYS A 1 83 ? -12.457 -6.250 -4.596 1.00 97.44 83 LYS A CA 1
ATOM 709 C C . LYS A 1 83 ? -12.846 -5.182 -5.614 1.00 97.44 83 LYS A C 1
ATOM 711 O O . LYS A 1 83 ? -12.961 -5.482 -6.799 1.00 97.44 83 LYS A O 1
ATOM 716 N N . MET A 1 84 ? -13.001 -3.927 -5.191 1.00 97.88 84 MET A N 1
ATOM 717 C CA . MET A 1 84 ? -13.299 -2.817 -6.102 1.00 97.88 84 MET A CA 1
ATOM 718 C C . MET A 1 84 ? -12.212 -2.659 -7.173 1.00 97.88 84 MET A C 1
ATOM 720 O O . MET A 1 84 ? -12.525 -2.462 -8.348 1.00 97.88 84 MET A O 1
ATOM 724 N N . ILE A 1 85 ? -10.938 -2.778 -6.789 1.00 97.31 85 ILE A N 1
ATOM 725 C CA . ILE A 1 85 ? -9.808 -2.682 -7.722 1.00 97.31 85 ILE A CA 1
ATOM 726 C C . ILE A 1 85 ? -9.739 -3.910 -8.641 1.00 97.31 85 ILE A C 1
ATOM 728 O O . ILE A 1 85 ? -9.497 -3.751 -9.838 1.00 97.31 85 ILE A O 1
ATOM 732 N N . ALA A 1 86 ? -10.006 -5.114 -8.128 1.00 95.75 86 ALA A N 1
ATOM 733 C CA . ALA A 1 86 ? -10.122 -6.319 -8.950 1.00 95.75 86 ALA A CA 1
ATOM 734 C C . ALA A 1 86 ? -11.232 -6.177 -10.009 1.00 95.75 86 ALA A C 1
ATOM 736 O O . ALA A 1 86 ? -10.981 -6.381 -11.195 1.00 95.75 86 ALA A O 1
ATOM 737 N N . ASN A 1 87 ? -12.409 -5.679 -9.622 1.00 94.94 87 ASN A N 1
ATOM 738 C CA . ASN A 1 87 ? -13.519 -5.430 -10.546 1.00 94.94 87 ASN A CA 1
ATOM 739 C C . ASN A 1 87 ? -13.165 -4.393 -11.629 1.00 94.94 87 ASN A C 1
ATOM 741 O O . ASN A 1 87 ? -13.477 -4.588 -12.804 1.00 94.94 87 ASN A O 1
ATOM 745 N N . ILE A 1 88 ? -12.454 -3.313 -11.271 1.00 95.12 88 ILE A N 1
ATOM 746 C CA . ILE A 1 88 ? -11.909 -2.347 -12.247 1.00 95.12 88 ILE A CA 1
ATOM 747 C C . ILE A 1 88 ? -10.980 -3.046 -13.256 1.00 95.12 88 ILE A C 1
ATOM 749 O O . ILE A 1 88 ? -10.883 -2.639 -14.421 1.00 95.12 88 ILE A O 1
ATOM 753 N N . ASN A 1 89 ? -10.276 -4.093 -12.827 1.00 93.75 89 ASN A N 1
ATOM 754 C CA . ASN A 1 89 ? -9.375 -4.842 -13.687 1.00 93.75 89 ASN A CA 1
ATOM 755 C C . ASN A 1 89 ? -10.087 -5.758 -14.679 1.00 93.75 89 ASN A C 1
ATOM 757 O O . ASN A 1 89 ? -9.627 -5.829 -15.821 1.00 93.75 89 ASN A O 1
ATOM 761 N N . GLU A 1 90 ? -11.207 -6.353 -14.282 1.00 91.94 90 GLU A N 1
ATOM 762 C CA . GLU A 1 90 ? -11.988 -7.291 -15.095 1.00 91.94 90 GLU A CA 1
ATOM 763 C C . GLU A 1 90 ? -12.928 -6.609 -16.099 1.00 91.94 90 GLU A C 1
ATOM 765 O O . GLU A 1 90 ? -13.131 -7.113 -17.203 1.00 91.94 90 GLU A O 1
ATOM 770 N N . VAL A 1 91 ? -13.498 -5.452 -15.751 1.00 89.12 91 VAL A N 1
ATOM 771 C CA . VAL A 1 91 ? -14.479 -4.763 -16.603 1.00 89.12 91 VAL A CA 1
ATOM 772 C C . VAL A 1 91 ? -13.780 -3.883 -17.648 1.00 89.12 91 VAL A C 1
ATOM 774 O O . VAL A 1 91 ? -13.032 -2.966 -17.307 1.00 89.12 91 VAL A O 1
ATOM 777 N N . GLU A 1 92 ? -14.053 -4.115 -18.938 1.00 77.19 92 GLU A N 1
ATOM 778 C CA . GLU A 1 92 ? -13.474 -3.325 -20.043 1.00 77.19 92 GLU A CA 1
ATOM 779 C C . GLU A 1 92 ? -14.065 -1.905 -20.139 1.00 77.19 92 GLU A C 1
ATOM 781 O O . GLU A 1 92 ? -13.342 -0.942 -20.383 1.00 77.19 92 GLU A O 1
ATOM 786 N N . ASN A 1 93 ? -15.369 -1.751 -19.887 1.00 80.56 93 ASN A N 1
ATOM 787 C CA . ASN A 1 93 ? -16.097 -0.484 -20.029 1.00 80.56 93 ASN A CA 1
ATOM 788 C C . ASN A 1 93 ? -16.388 0.172 -18.673 1.00 80.56 93 ASN A C 1
ATOM 790 O O . ASN A 1 93 ? -17.544 0.403 -18.314 1.00 80.56 93 ASN A O 1
ATOM 794 N N . ASN A 1 94 ? -15.340 0.458 -17.900 1.00 87.62 94 ASN A N 1
ATOM 795 C CA . ASN A 1 94 ? -15.494 1.223 -16.663 1.00 87.62 94 ASN A CA 1
ATOM 796 C C . ASN A 1 94 ? -16.006 2.647 -16.940 1.00 87.62 94 ASN A C 1
ATOM 798 O O . ASN A 1 94 ? -15.872 3.182 -18.039 1.00 87.62 94 ASN A O 1
ATOM 802 N N . SER A 1 95 ? -16.558 3.289 -15.913 1.00 93.75 95 SER A N 1
ATOM 803 C CA . SER A 1 95 ? -16.916 4.709 -15.933 1.00 93.75 95 SER A CA 1
ATOM 804 C C . SER A 1 95 ? -16.120 5.474 -14.879 1.00 93.75 95 SER A C 1
ATOM 806 O O . SER A 1 95 ? -15.582 4.888 -13.937 1.00 93.75 95 SER A O 1
ATOM 808 N N . TYR A 1 96 ? -16.070 6.804 -14.994 1.00 95.56 96 TYR A N 1
ATOM 809 C CA . TYR A 1 96 ? -15.471 7.647 -13.956 1.00 95.56 96 TYR A CA 1
ATOM 810 C C . TYR A 1 96 ? -16.131 7.470 -12.580 1.00 95.56 96 TYR A C 1
ATOM 812 O O . TYR A 1 96 ? -15.458 7.655 -11.567 1.00 95.56 96 TYR A O 1
ATOM 820 N N . ASP A 1 97 ? -17.403 7.067 -12.526 1.00 96.38 97 ASP A N 1
ATOM 821 C CA . ASP A 1 97 ? -18.125 6.857 -11.267 1.00 96.38 97 ASP A CA 1
ATOM 822 C C . ASP A 1 97 ? -17.513 5.730 -10.433 1.00 96.38 97 ASP A C 1
ATOM 824 O O . ASP A 1 97 ? -17.409 5.862 -9.216 1.00 96.38 97 ASP A O 1
ATOM 828 N N . VAL A 1 98 ? -17.021 4.664 -11.075 1.00 96.88 98 VAL A N 1
ATOM 829 C CA . VAL A 1 98 ? -16.347 3.550 -10.386 1.00 96.88 98 VAL A CA 1
ATOM 830 C C . VAL A 1 98 ? -15.065 4.034 -9.697 1.00 96.88 98 VAL A C 1
ATOM 832 O O . VAL A 1 98 ? -14.817 3.722 -8.533 1.00 96.88 98 VAL A O 1
ATOM 835 N N . TYR A 1 99 ? -14.272 4.863 -10.382 1.00 97.81 99 TYR A N 1
ATOM 836 C CA . TYR A 1 99 ? -13.035 5.424 -9.829 1.00 97.81 99 TYR A CA 1
ATOM 837 C C . TYR A 1 99 ? -13.295 6.484 -8.754 1.00 97.81 99 TYR A C 1
ATOM 839 O O . TYR A 1 99 ? -12.567 6.533 -7.763 1.00 97.81 99 TYR A O 1
ATOM 847 N N . ASN A 1 100 ? -14.328 7.318 -8.918 1.00 98.00 100 ASN A N 1
ATOM 848 C CA . ASN A 1 100 ? -14.760 8.240 -7.865 1.00 98.00 100 ASN A CA 1
ATOM 849 C C . ASN A 1 100 ? -15.200 7.467 -6.624 1.00 98.00 100 ASN A C 1
ATOM 851 O O . ASN A 1 100 ? -14.759 7.794 -5.527 1.00 98.00 100 ASN A O 1
ATOM 855 N N . LYS A 1 101 ? -15.988 6.400 -6.799 1.00 98.38 101 LYS A N 1
ATOM 856 C CA . LYS A 1 101 ? -16.439 5.567 -5.687 1.00 98.38 101 LYS A CA 1
ATOM 857 C C . LYS A 1 101 ? -15.266 4.915 -4.958 1.00 98.38 101 LYS A C 1
ATOM 859 O O . LYS A 1 101 ? -15.258 4.929 -3.735 1.00 98.38 101 LYS A O 1
ATOM 864 N N . LEU A 1 102 ? -14.259 4.415 -5.681 1.00 98.56 102 LEU A N 1
ATOM 865 C CA . LEU A 1 102 ? -13.017 3.912 -5.079 1.00 98.56 102 LEU A CA 1
ATOM 866 C C . LEU A 1 102 ? -12.308 4.993 -4.250 1.00 98.56 102 LEU A C 1
ATOM 868 O O . LEU A 1 102 ? -11.924 4.743 -3.110 1.00 98.56 102 LEU A O 1
ATOM 872 N N . ALA A 1 103 ? -12.148 6.194 -4.813 1.00 98.44 103 ALA A N 1
ATOM 873 C CA . ALA A 1 103 ? -11.510 7.308 -4.118 1.00 98.44 103 ALA A CA 1
ATOM 874 C C . ALA A 1 103 ? -12.298 7.747 -2.873 1.00 98.44 103 ALA A C 1
ATOM 876 O O . ALA A 1 103 ? -11.691 8.104 -1.871 1.00 98.44 103 ALA A O 1
ATOM 877 N N . ASP A 1 104 ? -13.630 7.721 -2.920 1.00 98.56 104 ASP A N 1
ATOM 878 C CA . ASP A 1 104 ? -14.482 8.030 -1.769 1.00 98.56 104 ASP A CA 1
ATOM 879 C C . ASP A 1 104 ? -14.359 6.958 -0.682 1.00 98.56 104 ASP A C 1
ATOM 881 O O . ASP A 1 104 ? -14.132 7.306 0.472 1.00 98.56 104 ASP A O 1
ATOM 885 N N . THR A 1 105 ? -14.408 5.672 -1.050 1.00 98.69 105 THR A N 1
ATOM 886 C CA . THR A 1 105 ? -14.243 4.559 -0.103 1.00 98.69 105 THR A CA 1
ATOM 887 C C . THR A 1 105 ? -12.904 4.640 0.636 1.00 98.69 105 THR A C 1
ATOM 889 O O . THR A 1 105 ? -12.882 4.521 1.856 1.00 98.69 105 THR A O 1
ATOM 892 N N . ILE A 1 106 ? -11.796 4.900 -0.069 1.00 98.56 106 ILE A N 1
ATOM 893 C CA . ILE A 1 106 ? -10.466 5.015 0.557 1.00 98.56 106 ILE A CA 1
ATOM 894 C C . ILE A 1 106 ? -10.362 6.275 1.434 1.00 98.56 106 ILE A C 1
ATOM 896 O O . ILE A 1 106 ? -9.798 6.221 2.523 1.00 98.56 106 ILE A O 1
ATOM 900 N N . ASP A 1 107 ? -10.901 7.417 0.989 1.00 98.31 107 ASP A N 1
ATOM 901 C CA . ASP A 1 107 ? -10.898 8.667 1.770 1.00 98.31 107 ASP A CA 1
ATOM 902 C C . ASP A 1 107 ? -11.694 8.505 3.078 1.00 98.31 107 ASP A C 1
ATOM 904 O O . ASP A 1 107 ? -11.231 8.916 4.145 1.00 98.31 107 ASP A O 1
ATOM 908 N N . ASP A 1 108 ? -12.863 7.862 3.009 1.00 98.44 108 ASP A N 1
ATOM 909 C CA . ASP A 1 108 ? -13.712 7.589 4.170 1.00 98.44 108 ASP A CA 1
ATOM 910 C C . ASP A 1 108 ? -13.072 6.582 5.131 1.00 98.44 108 ASP A C 1
ATOM 912 O O . ASP A 1 108 ? -13.101 6.805 6.344 1.00 98.44 108 ASP A O 1
ATOM 916 N N . HIS A 1 109 ? -12.438 5.536 4.601 1.00 98.56 109 HIS A N 1
ATOM 917 C CA . HIS A 1 109 ? -11.684 4.549 5.370 1.00 98.56 109 HIS A CA 1
ATOM 918 C C . HIS A 1 109 ? -10.522 5.195 6.149 1.00 98.56 109 HIS A C 1
ATOM 920 O O . HIS A 1 109 ? -10.510 5.151 7.379 1.00 98.56 109 HIS A O 1
ATOM 926 N N . ILE A 1 110 ? -9.652 5.961 5.476 1.00 97.81 110 ILE A N 1
ATOM 927 C CA . ILE A 1 110 ? -8.547 6.691 6.130 1.00 97.81 110 ILE A CA 1
ATOM 928 C C . ILE A 1 110 ? -9.081 7.632 7.224 1.00 97.81 110 ILE A C 1
ATOM 930 O O . ILE A 1 110 ? -8.502 7.782 8.304 1.00 97.81 110 ILE A O 1
ATOM 934 N N . ARG A 1 111 ? -10.210 8.310 6.976 1.00 97.06 111 ARG A N 1
ATOM 935 C CA . ARG A 1 111 ? -10.831 9.179 7.990 1.00 97.06 111 ARG A CA 1
ATOM 936 C C . ARG A 1 111 ? -11.361 8.394 9.176 1.00 97.06 111 ARG A C 1
ATOM 938 O O . ARG A 1 111 ? -11.271 8.909 10.292 1.00 97.06 111 ARG A O 1
ATOM 945 N N . PHE A 1 112 ? -11.961 7.233 8.941 1.00 98.12 112 PHE A N 1
ATOM 946 C CA . PHE A 1 112 ? -12.441 6.340 9.986 1.00 98.12 112 PHE A CA 1
ATOM 947 C C . PHE A 1 112 ? -11.280 5.895 10.876 1.00 98.12 112 PHE A C 1
ATOM 949 O O . PHE A 1 112 ? -11.360 6.049 12.098 1.00 98.12 112 PHE A O 1
ATOM 956 N N . GLU A 1 113 ? -10.178 5.455 10.281 1.00 97.50 113 GLU A N 1
ATOM 957 C CA . GLU A 1 113 ? -9.019 4.983 11.029 1.00 97.50 113 GLU A CA 1
ATOM 958 C C . GLU A 1 113 ? -8.407 6.087 11.872 1.00 97.50 113 GLU A C 1
ATOM 960 O O . GLU A 1 113 ? -8.294 5.975 13.094 1.00 97.50 113 GLU A O 1
ATOM 965 N N . GLU A 1 114 ? -8.128 7.224 11.242 1.00 96.00 114 GLU A N 1
ATOM 966 C CA . GLU A 1 114 ? -7.559 8.369 11.926 1.00 96.00 114 GLU A CA 1
ATOM 967 C C . GLU A 1 114 ? -8.505 8.881 13.032 1.00 96.00 114 GLU A C 1
ATOM 969 O O . GLU A 1 114 ? -8.098 9.169 14.159 1.00 96.00 114 GLU A O 1
ATOM 974 N N . ARG A 1 115 ? -9.798 9.045 12.768 1.00 95.44 115 ARG A N 1
ATOM 975 C CA . ARG A 1 115 ? -10.674 9.742 13.728 1.00 95.44 115 ARG A CA 1
ATOM 976 C C . ARG A 1 115 ? -11.248 8.836 14.802 1.00 95.44 115 ARG A C 1
ATOM 978 O O . ARG A 1 115 ? -11.668 9.360 15.832 1.00 95.44 115 ARG A O 1
ATOM 985 N N . ILE A 1 116 ? -11.300 7.530 14.558 1.00 96.88 116 ILE A N 1
ATOM 986 C CA . ILE A 1 116 ? -12.044 6.590 15.396 1.00 96.88 116 ILE A CA 1
ATOM 987 C C . ILE A 1 116 ? -11.149 5.432 15.832 1.00 96.88 116 ILE A C 1
ATOM 989 O O . ILE A 1 116 ? -10.940 5.267 17.034 1.00 96.88 116 ILE A O 1
ATOM 993 N N . LEU A 1 117 ? -10.586 4.664 14.895 1.00 97.38 117 LEU A N 1
ATOM 994 C CA . LEU A 1 117 ? -9.874 3.429 15.240 1.00 97.38 117 LEU A CA 1
ATOM 995 C C . LEU A 1 117 ? -8.542 3.686 15.954 1.00 97.38 117 LEU A C 1
ATOM 997 O O . LEU A 1 117 ? -8.313 3.144 17.032 1.00 97.38 117 LEU A O 1
ATOM 1001 N N . PHE A 1 118 ? -7.673 4.536 15.409 1.00 96.19 118 PHE A N 1
ATOM 1002 C CA . PHE A 1 118 ? -6.358 4.799 15.998 1.00 96.19 118 PHE A CA 1
ATOM 1003 C C . PHE A 1 118 ? -6.474 5.418 17.403 1.00 96.19 118 PHE A C 1
ATOM 1005 O O . PHE A 1 118 ? -5.827 4.900 18.310 1.00 96.19 118 PHE A O 1
ATOM 1012 N N . PRO A 1 119 ? -7.331 6.433 17.661 1.00 95.38 119 PRO A N 1
ATOM 1013 C CA . PRO A 1 119 ? -7.564 6.925 19.022 1.00 95.38 119 PRO A CA 1
ATOM 1014 C C . PRO A 1 119 ? -8.087 5.852 19.986 1.00 95.38 119 PRO A C 1
ATOM 1016 O O . PRO A 1 119 ? -7.700 5.821 21.158 1.00 95.38 119 PRO A O 1
ATOM 1019 N N . LEU A 1 120 ? -8.968 4.963 19.514 1.00 95.88 120 LEU A N 1
ATOM 1020 C CA . LEU A 1 120 ? -9.453 3.842 20.316 1.00 95.88 120 LEU A CA 1
ATOM 1021 C C . LEU A 1 120 ? -8.294 2.910 20.693 1.00 95.88 120 LEU A C 1
ATOM 1023 O O . LEU A 1 120 ? -8.144 2.566 21.864 1.00 95.88 120 LEU A O 1
ATOM 1027 N N . LEU A 1 121 ? -7.455 2.533 19.730 1.00 95.38 121 LEU A N 1
ATOM 1028 C CA . LEU A 1 121 ? -6.305 1.664 19.974 1.00 95.38 121 LEU A CA 1
ATOM 1029 C C . LEU A 1 121 ? -5.296 2.326 20.917 1.00 95.38 121 LEU A C 1
ATOM 1031 O O . LEU A 1 121 ? -4.889 1.709 21.897 1.00 95.38 121 LEU A O 1
ATOM 1035 N N . GLU A 1 122 ? -4.962 3.599 20.704 1.00 92.88 122 GLU A N 1
ATOM 1036 C CA . GLU A 1 122 ? -4.054 4.358 21.577 1.00 92.88 122 GLU A CA 1
ATOM 1037 C C . GLU A 1 122 ? -4.559 4.443 23.025 1.00 92.88 122 GLU A C 1
ATOM 1039 O O . GLU A 1 122 ? -3.761 4.402 23.958 1.00 92.88 122 GLU A O 1
ATOM 1044 N N . SER A 1 123 ? -5.877 4.540 23.230 1.00 94.38 123 SER A N 1
ATOM 1045 C CA . SER A 1 123 ? -6.469 4.632 24.572 1.00 94.38 123 SER A CA 1
ATOM 1046 C C . SER A 1 123 ? -6.648 3.286 25.280 1.00 94.38 123 SER A C 1
ATOM 1048 O O . SER A 1 123 ? -6.737 3.264 26.507 1.00 94.38 123 SER A O 1
ATOM 1050 N N . ASN A 1 124 ? -6.688 2.172 24.541 1.00 95.31 124 ASN A N 1
ATOM 1051 C CA . ASN A 1 124 ? -6.923 0.833 25.099 1.00 95.31 124 ASN A CA 1
ATOM 1052 C C . ASN A 1 124 ? -5.662 -0.040 25.161 1.00 95.31 124 ASN A C 1
ATOM 1054 O O . ASN A 1 124 ? -5.614 -1.000 25.936 1.00 95.31 124 ASN A O 1
ATOM 1058 N N . LEU A 1 125 ? -4.637 0.268 24.366 1.00 94.44 125 LEU A N 1
ATOM 1059 C CA . LEU A 1 125 ? -3.368 -0.450 24.391 1.00 94.44 125 LEU A CA 1
ATOM 1060 C C . LEU A 1 125 ? -2.467 0.071 25.511 1.00 94.44 125 LEU A C 1
ATOM 1062 O O . LEU A 1 125 ? -2.353 1.268 25.767 1.00 94.44 125 LEU A O 1
ATOM 1066 N N . LYS A 1 126 ? -1.782 -0.858 26.179 1.00 94.31 126 LYS A N 1
ATOM 1067 C CA . LYS A 1 126 ? -0.785 -0.512 27.191 1.00 94.31 126 LYS A CA 1
ATOM 1068 C C . LYS A 1 126 ? 0.444 0.129 26.541 1.00 94.31 126 LYS A C 1
ATOM 1070 O O . LYS A 1 126 ? 0.792 -0.166 25.398 1.00 94.31 126 LYS A O 1
ATOM 1075 N N . GLN A 1 127 ? 1.141 0.968 27.305 1.00 92.50 127 GLN A N 1
ATOM 1076 C CA . GLN A 1 127 ? 2.298 1.716 26.814 1.00 92.50 127 GLN A CA 1
ATOM 1077 C C . GLN A 1 127 ? 3.442 0.820 26.308 1.00 92.50 127 GLN A C 1
ATOM 1079 O O . GLN A 1 127 ? 4.100 1.167 25.332 1.00 92.50 127 GLN A O 1
ATOM 1084 N N . ASP A 1 128 ? 3.684 -0.324 26.949 1.00 93.44 128 ASP A N 1
ATOM 1085 C CA . ASP A 1 128 ? 4.680 -1.314 26.524 1.00 93.44 128 ASP A CA 1
ATOM 1086 C C . ASP A 1 128 ? 4.336 -1.924 25.156 1.00 93.44 128 ASP A C 1
ATOM 1088 O O . ASP A 1 128 ? 5.210 -2.035 24.296 1.00 93.44 128 ASP A O 1
ATOM 1092 N N . VAL A 1 129 ? 3.054 -2.221 24.921 1.00 94.06 129 VAL A N 1
ATOM 1093 C CA . VAL A 1 129 ? 2.557 -2.704 23.624 1.00 94.06 129 VAL A CA 1
ATOM 1094 C C . VAL A 1 129 ? 2.716 -1.635 22.542 1.00 94.06 129 VAL A C 1
ATOM 1096 O O . VAL A 1 129 ? 3.203 -1.939 21.455 1.00 94.06 129 VAL A O 1
ATOM 1099 N N . LEU A 1 130 ? 2.379 -0.374 22.833 1.00 93.06 130 LEU A N 1
ATOM 1100 C CA . LEU A 1 130 ? 2.577 0.736 21.890 1.00 93.06 130 LEU A CA 1
ATOM 1101 C C . LEU A 1 130 ? 4.055 0.907 21.509 1.00 93.06 130 LEU 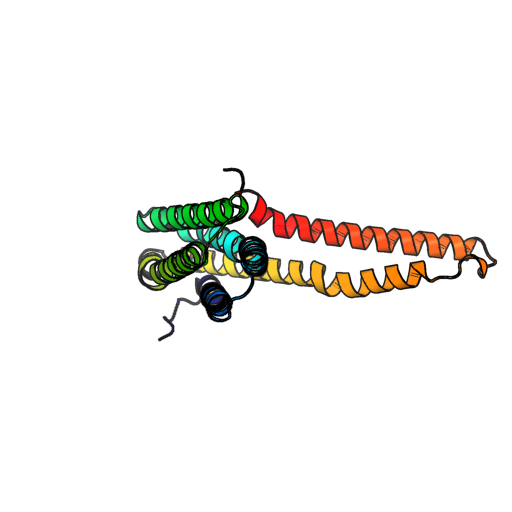A C 1
ATOM 1103 O O . LEU A 1 130 ? 4.372 1.128 20.342 1.00 93.06 130 LEU A O 1
ATOM 1107 N N . VAL A 1 131 ? 4.978 0.766 22.466 1.00 94.06 131 VAL A N 1
ATOM 1108 C CA . VAL A 1 131 ? 6.424 0.815 22.186 1.00 94.06 131 VAL A CA 1
ATOM 1109 C C . VAL A 1 131 ? 6.862 -0.347 21.288 1.00 94.06 131 VAL A C 1
ATOM 1111 O O . VAL A 1 131 ? 7.649 -0.130 20.366 1.00 94.06 131 VAL A O 1
ATOM 1114 N N . GLU A 1 132 ? 6.344 -1.560 21.507 1.00 94.50 132 GLU A N 1
ATOM 1115 C CA . GLU A 1 132 ? 6.617 -2.712 20.635 1.00 94.50 132 GLU A CA 1
ATOM 1116 C C . GLU A 1 132 ? 6.116 -2.474 19.200 1.00 94.50 132 GLU A C 1
ATOM 1118 O O . GLU A 1 132 ? 6.829 -2.781 18.243 1.00 94.50 132 GLU A O 1
ATOM 1123 N N . ILE A 1 133 ? 4.918 -1.897 19.051 1.00 94.44 133 ILE A N 1
ATOM 1124 C CA . ILE A 1 133 ? 4.345 -1.505 17.753 1.00 94.44 133 ILE A CA 1
ATOM 1125 C C . ILE A 1 133 ? 5.270 -0.511 17.053 1.00 94.44 133 ILE A C 1
ATOM 1127 O O . ILE A 1 133 ? 5.705 -0.775 15.936 1.00 94.44 133 ILE A O 1
ATOM 1131 N N . GLY A 1 134 ? 5.634 0.586 17.725 1.00 93.50 134 GLY A N 1
ATOM 1132 C CA . GLY A 1 134 ? 6.501 1.609 17.139 1.00 93.50 134 GLY A CA 1
ATOM 1133 C C . GLY A 1 134 ? 7.867 1.062 16.723 1.00 93.50 134 GLY A C 1
ATOM 1134 O O . GLY A 1 134 ? 8.380 1.421 15.666 1.00 93.50 134 GLY A O 1
ATOM 1135 N N . LYS A 1 135 ? 8.436 0.134 17.505 1.00 94.00 135 LYS A N 1
ATOM 1136 C CA . LYS A 1 135 ? 9.686 -0.546 17.142 1.00 94.00 135 LYS A CA 1
ATOM 1137 C C . LYS A 1 135 ? 9.527 -1.384 15.870 1.00 94.00 135 LYS A C 1
ATOM 1139 O O . LYS A 1 135 ? 10.367 -1.280 14.984 1.00 94.00 135 LYS A O 1
ATOM 1144 N N . LYS A 1 136 ? 8.456 -2.177 15.768 1.00 94.31 136 LYS A N 1
ATOM 1145 C CA . LYS A 1 136 ? 8.171 -2.996 14.579 1.00 94.31 136 LYS A CA 1
ATOM 1146 C C . LYS A 1 136 ? 7.955 -2.144 13.329 1.00 94.31 136 LYS A C 1
ATOM 1148 O O . LYS A 1 136 ? 8.504 -2.467 12.284 1.00 94.31 136 LYS A O 1
ATOM 1153 N N . LEU A 1 137 ? 7.212 -1.043 13.446 1.00 92.81 137 LEU A N 1
ATOM 1154 C CA . LEU A 1 137 ? 7.002 -0.110 12.335 1.00 92.81 137 LEU A CA 1
ATOM 1155 C C . LEU A 1 137 ? 8.321 0.534 11.882 1.00 92.81 137 LEU A C 1
ATOM 1157 O O . LEU A 1 137 ? 8.592 0.596 10.687 1.00 92.81 137 LEU A O 1
ATOM 1161 N N . ALA A 1 138 ? 9.188 0.932 12.818 1.00 90.50 138 ALA A N 1
ATOM 1162 C CA . ALA A 1 138 ? 10.507 1.471 12.483 1.00 90.50 138 ALA A CA 1
ATOM 1163 C C . ALA A 1 138 ? 11.430 0.427 11.819 1.00 90.50 138 ALA A C 1
ATOM 1165 O O . ALA A 1 138 ? 12.154 0.751 10.880 1.00 90.50 138 ALA A O 1
ATOM 1166 N N . GLU A 1 139 ? 11.407 -0.829 12.278 1.00 90.50 139 GLU A N 1
ATOM 1167 C CA . GLU A 1 139 ? 12.143 -1.933 11.641 1.00 90.50 139 GLU A CA 1
ATOM 1168 C C . GLU A 1 139 ? 11.647 -2.182 10.207 1.00 90.50 139 GLU A C 1
ATOM 1170 O O . GLU A 1 139 ? 12.454 -2.332 9.288 1.00 90.50 139 GLU A O 1
ATOM 1175 N N . ASN A 1 140 ? 10.329 -2.165 9.993 1.00 88.81 140 ASN A N 1
ATOM 1176 C CA . ASN A 1 140 ? 9.740 -2.300 8.663 1.00 88.81 140 ASN A CA 1
ATOM 1177 C C . ASN A 1 140 ? 10.114 -1.129 7.744 1.00 88.81 140 ASN A C 1
ATOM 1179 O O . ASN A 1 140 ? 10.443 -1.356 6.580 1.00 88.81 140 ASN A O 1
ATOM 1183 N N . GLU A 1 141 ? 10.115 0.108 8.247 1.00 87.31 141 GLU A N 1
ATOM 1184 C CA . GLU A 1 141 ? 10.552 1.289 7.492 1.00 87.31 141 GLU A CA 1
ATOM 1185 C C . GLU A 1 141 ? 12.023 1.166 7.065 1.00 87.31 141 GLU A C 1
ATOM 1187 O O . GLU A 1 141 ? 12.344 1.349 5.891 1.00 87.31 141 GLU A O 1
ATOM 1192 N N . GLN A 1 142 ? 12.909 0.734 7.967 1.00 86.62 142 GLN A N 1
ATOM 1193 C CA . GLN A 1 142 ? 14.314 0.472 7.634 1.00 86.62 142 GLN A CA 1
ATOM 1194 C C . GLN A 1 142 ? 14.468 -0.622 6.569 1.00 86.62 142 GLN A C 1
ATOM 1196 O O . GLN A 1 142 ? 15.282 -0.491 5.651 1.00 86.62 142 GLN A O 1
ATOM 1201 N N . LEU A 1 143 ? 13.682 -1.699 6.652 1.00 84.19 143 LEU A N 1
ATOM 1202 C CA . LEU A 1 143 ? 13.675 -2.746 5.628 1.00 84.19 143 LEU A CA 1
ATOM 1203 C C . LEU A 1 143 ? 13.183 -2.209 4.276 1.00 84.19 143 LEU A C 1
ATOM 1205 O O . LEU A 1 143 ? 13.800 -2.517 3.252 1.00 84.19 143 LEU A O 1
ATOM 1209 N N . LYS A 1 144 ? 12.134 -1.372 4.265 1.00 81.00 144 LYS A N 1
ATOM 1210 C CA . LYS A 1 144 ? 11.640 -0.672 3.064 1.00 81.00 144 LYS A CA 1
ATOM 1211 C C . LYS A 1 144 ? 12.739 0.223 2.465 1.00 81.00 144 LYS A C 1
ATOM 1213 O O . LYS A 1 144 ? 12.956 0.188 1.253 1.00 81.00 144 LYS A O 1
ATOM 1218 N N . GLU A 1 145 ? 13.488 0.967 3.282 1.00 81.38 145 GLU A N 1
ATOM 1219 C CA . GLU A 1 145 ? 14.609 1.805 2.825 1.00 81.38 145 GLU A CA 1
ATOM 1220 C C . GLU A 1 145 ? 15.764 0.987 2.232 1.00 81.38 145 GLU A C 1
ATOM 1222 O O . GLU A 1 145 ? 16.286 1.328 1.165 1.00 81.38 145 GLU A O 1
ATOM 1227 N N . ILE A 1 146 ? 16.162 -0.110 2.885 1.00 79.75 146 ILE A N 1
ATOM 1228 C CA . ILE A 1 146 ? 17.214 -1.007 2.384 1.00 79.75 146 ILE A CA 1
ATOM 1229 C C . ILE A 1 146 ? 16.786 -1.629 1.054 1.00 79.75 146 ILE A C 1
ATOM 1231 O O . ILE A 1 146 ? 17.554 -1.600 0.088 1.00 79.75 146 ILE A O 1
ATOM 1235 N N . ALA A 1 147 ? 15.553 -2.136 0.982 1.00 77.12 147 ALA A N 1
ATOM 1236 C CA . ALA A 1 147 ? 14.970 -2.670 -0.242 1.00 77.12 147 ALA A CA 1
ATOM 1237 C C . ALA A 1 147 ? 14.990 -1.624 -1.364 1.00 77.12 147 ALA A C 1
ATOM 1239 O O . ALA A 1 147 ? 15.458 -1.902 -2.469 1.00 77.12 147 ALA A O 1
ATOM 1240 N N . TRP A 1 148 ? 14.581 -0.387 -1.066 1.00 77.38 148 TRP A N 1
ATOM 1241 C CA . TRP A 1 148 ? 14.624 0.711 -2.026 1.00 77.38 148 TRP A CA 1
ATOM 1242 C C . TRP A 1 148 ? 16.050 1.008 -2.502 1.00 77.38 148 TRP A C 1
ATOM 1244 O O . TRP A 1 148 ? 16.280 1.154 -3.706 1.00 77.38 148 TRP A O 1
ATOM 1254 N N . MET A 1 149 ? 17.029 1.060 -1.594 1.00 75.56 149 MET A N 1
ATOM 1255 C CA . MET A 1 149 ? 18.429 1.283 -1.961 1.00 75.56 149 MET A CA 1
ATOM 1256 C C . MET A 1 149 ? 18.957 0.184 -2.886 1.00 75.56 149 MET A C 1
ATOM 1258 O O . MET A 1 149 ? 19.586 0.499 -3.898 1.00 75.56 149 MET A O 1
ATOM 1262 N N . VAL A 1 150 ? 18.674 -1.083 -2.588 1.00 71.69 150 VAL A N 1
ATOM 1263 C CA . VAL A 1 150 ? 19.088 -2.210 -3.434 1.00 71.69 150 VAL A CA 1
ATOM 1264 C C . VAL A 1 150 ? 18.407 -2.134 -4.802 1.00 71.69 150 VAL A C 1
ATOM 1266 O O . VAL A 1 150 ? 19.087 -2.132 -5.828 1.00 71.69 150 VAL A O 1
ATOM 1269 N N . SER A 1 151 ? 17.087 -1.965 -4.846 1.00 71.88 151 SER A N 1
ATOM 1270 C CA . SER A 1 151 ? 16.337 -1.970 -6.106 1.00 71.88 151 SER A CA 1
ATOM 1271 C C . SER A 1 151 ? 16.550 -0.735 -6.979 1.00 71.88 151 SER A C 1
ATOM 1273 O O . SER A 1 151 ? 16.498 -0.848 -8.200 1.00 71.88 151 SER A O 1
ATOM 1275 N N . HIS A 1 152 ? 16.790 0.447 -6.406 1.00 74.56 152 HIS A N 1
ATOM 1276 C CA . HIS A 1 152 ? 16.906 1.693 -7.177 1.00 74.56 152 HIS A CA 1
ATOM 1277 C C . HIS A 1 152 ? 18.338 2.214 -7.283 1.00 74.56 152 HIS A C 1
ATOM 1279 O O . HIS A 1 152 ? 18.753 2.633 -8.369 1.00 74.56 152 HIS A O 1
ATOM 1285 N N . ARG A 1 153 ? 19.123 2.196 -6.197 1.00 77.81 153 ARG A N 1
ATOM 1286 C CA . ARG A 1 153 ? 20.489 2.747 -6.231 1.00 77.81 153 ARG A CA 1
ATOM 1287 C C . ARG A 1 153 ? 21.480 1.798 -6.891 1.00 77.81 153 ARG A C 1
ATOM 1289 O O . ARG A 1 153 ? 22.362 2.304 -7.577 1.00 77.81 153 ARG A O 1
ATOM 1296 N N . LEU A 1 154 ? 21.337 0.475 -6.736 1.00 81.62 154 LEU A N 1
ATOM 1297 C CA . LEU A 1 154 ? 22.220 -0.499 -7.406 1.00 81.62 154 LEU A CA 1
ATOM 1298 C C . LEU A 1 154 ? 21.799 -0.792 -8.849 1.00 81.62 154 LEU A C 1
ATOM 1300 O O . LEU A 1 154 ? 22.655 -0.999 -9.706 1.00 81.62 154 LEU A O 1
ATOM 1304 N N . ARG A 1 155 ? 20.501 -0.725 -9.162 1.00 83.25 155 ARG A N 1
ATOM 1305 C CA . ARG A 1 155 ? 20.000 -0.971 -10.524 1.00 83.25 155 ARG A CA 1
ATOM 1306 C C . ARG A 1 155 ? 20.602 -0.018 -11.556 1.00 83.25 155 ARG A C 1
ATOM 1308 O O . ARG A 1 155 ? 20.962 -0.451 -12.643 1.00 83.25 155 ARG A O 1
ATOM 1315 N N . LYS A 1 156 ? 20.757 1.270 -11.226 1.00 87.06 156 LYS A N 1
ATOM 1316 C CA . LYS A 1 156 ? 21.336 2.271 -12.143 1.00 87.06 156 LYS A CA 1
ATOM 1317 C C . LYS A 1 156 ? 22.781 1.941 -12.576 1.00 87.06 156 LYS A C 1
ATOM 1319 O O . LYS A 1 156 ? 23.017 1.892 -13.786 1.00 87.06 156 LYS A O 1
ATOM 1324 N N . PRO A 1 157 ? 23.756 1.746 -11.665 1.00 90.31 157 PRO A N 1
ATOM 1325 C CA . PRO A 1 157 ? 25.112 1.377 -12.059 1.00 90.31 157 PRO A CA 1
ATOM 1326 C C . PRO A 1 157 ? 25.167 0.003 -12.739 1.00 90.31 157 PRO A C 1
ATOM 1328 O O . PRO A 1 157 ? 25.844 -0.103 -13.754 1.00 90.31 157 PRO A O 1
ATOM 1331 N N . VAL A 1 158 ? 24.406 -1.002 -12.283 1.00 90.56 158 VAL A N 1
ATOM 1332 C CA . VAL A 1 158 ? 24.368 -2.332 -12.930 1.00 90.56 158 VAL A CA 1
ATOM 1333 C C . VAL A 1 158 ? 23.867 -2.244 -14.374 1.00 90.56 158 VAL A C 1
ATOM 1335 O O . VAL A 1 158 ? 24.545 -2.712 -15.283 1.00 90.56 158 VAL A O 1
ATOM 1338 N N . ALA A 1 159 ? 22.749 -1.553 -14.622 1.00 88.38 159 ALA A N 1
ATOM 1339 C CA . ALA A 1 159 ? 22.234 -1.345 -15.977 1.00 88.38 159 ALA A CA 1
ATOM 1340 C C . ALA A 1 159 ? 23.222 -0.574 -16.870 1.00 88.38 159 ALA A C 1
ATOM 1342 O O . ALA A 1 159 ? 23.329 -0.848 -18.063 1.00 88.38 159 ALA A O 1
ATOM 1343 N N . THR A 1 160 ? 23.967 0.373 -16.289 1.00 91.62 160 THR A N 1
ATOM 1344 C CA . THR A 1 160 ? 25.019 1.105 -17.008 1.00 91.62 160 THR A CA 1
ATOM 1345 C C . THR A 1 160 ? 26.161 0.170 -17.406 1.00 91.62 160 THR A C 1
ATOM 1347 O O . THR A 1 160 ? 26.585 0.202 -18.557 1.00 91.62 160 THR A O 1
ATOM 1350 N N . ILE A 1 161 ? 26.637 -0.680 -16.489 1.00 92.50 161 ILE A N 1
ATOM 1351 C CA . ILE A 1 161 ? 27.718 -1.636 -16.766 1.00 92.50 161 ILE A CA 1
ATOM 1352 C C . ILE A 1 161 ? 27.275 -2.658 -17.819 1.00 92.50 161 ILE A C 1
ATOM 1354 O O . ILE A 1 161 ? 28.029 -2.892 -18.756 1.00 92.50 161 ILE A O 1
ATOM 1358 N N . LEU A 1 162 ? 26.051 -3.193 -17.730 1.00 89.19 162 LEU A N 1
ATOM 1359 C CA . LEU A 1 162 ? 25.491 -4.099 -18.744 1.00 89.19 162 LEU A CA 1
ATOM 1360 C C . LEU A 1 162 ? 25.394 -3.438 -20.125 1.00 89.19 162 LEU A C 1
ATOM 1362 O O . LEU A 1 162 ? 25.761 -4.034 -21.132 1.00 89.19 162 LEU A O 1
ATOM 1366 N N . GLY A 1 163 ? 24.923 -2.191 -20.187 1.00 88.69 163 GLY A N 1
ATOM 1367 C CA . GLY A 1 163 ? 24.853 -1.456 -21.450 1.00 88.69 163 GLY A CA 1
ATOM 1368 C C . GLY A 1 163 ? 26.239 -1.211 -22.051 1.00 88.69 163 GLY A C 1
ATOM 1369 O O . GLY A 1 163 ? 26.436 -1.404 -23.247 1.00 88.69 163 GLY A O 1
ATOM 1370 N N . LEU A 1 164 ? 27.217 -0.826 -21.225 1.00 90.81 164 LEU A N 1
ATOM 1371 C CA . LEU A 1 164 ? 28.598 -0.626 -21.669 1.00 90.81 164 LEU A CA 1
ATOM 1372 C C . LEU A 1 164 ? 29.268 -1.939 -22.083 1.00 90.81 164 LEU A C 1
ATOM 1374 O O . LEU A 1 164 ? 30.004 -1.952 -23.067 1.00 90.81 164 LEU A O 1
ATOM 1378 N N . SER A 1 165 ? 29.007 -3.039 -21.376 1.00 88.00 165 SER A N 1
ATOM 1379 C CA . SER A 1 165 ? 29.612 -4.333 -21.686 1.00 88.00 165 SER A CA 1
ATOM 1380 C C . SER A 1 165 ? 29.124 -4.902 -23.018 1.00 88.00 165 SER A C 1
ATOM 1382 O O . SER A 1 165 ? 29.915 -5.483 -23.758 1.00 88.00 165 SER A O 1
ATOM 1384 N N . GLN A 1 166 ? 27.865 -4.646 -23.384 1.00 84.50 166 GLN A N 1
ATOM 1385 C CA . GLN A 1 166 ? 27.316 -4.983 -24.702 1.00 84.50 166 GLN A CA 1
ATOM 1386 C C . GLN A 1 166 ? 27.958 -4.185 -25.849 1.00 84.50 166 GLN A C 1
ATOM 1388 O O . GLN A 1 166 ? 27.921 -4.624 -26.997 1.00 84.50 166 GLN A O 1
ATOM 1393 N N . LEU A 1 167 ? 28.551 -3.023 -25.556 1.00 87.88 167 LEU A N 1
ATOM 1394 C CA . LEU A 1 167 ? 29.239 -2.174 -26.534 1.00 87.88 167 LEU A CA 1
ATOM 1395 C C . LEU A 1 167 ? 30.742 -2.477 -26.641 1.00 87.88 167 LEU A C 1
ATOM 1397 O O . LEU A 1 167 ? 31.424 -1.881 -27.479 1.00 87.88 167 LEU A O 1
ATOM 1401 N N . LEU A 1 168 ? 31.276 -3.380 -25.811 1.00 87.00 168 LEU A N 1
ATOM 1402 C CA . LEU A 1 168 ? 32.682 -3.764 -25.878 1.00 87.00 168 LEU A CA 1
ATOM 1403 C C . LEU A 1 168 ? 32.975 -4.486 -27.193 1.00 87.00 168 LEU A C 1
ATOM 1405 O O . LEU A 1 168 ? 32.403 -5.531 -27.505 1.00 87.00 168 LEU A O 1
ATOM 1409 N N . ASN A 1 169 ? 33.937 -3.958 -27.948 1.00 87.12 169 ASN A N 1
ATOM 1410 C CA . ASN A 1 169 ? 34.432 -4.624 -29.141 1.00 87.12 169 ASN A CA 1
ATOM 1411 C C . ASN A 1 169 ? 35.398 -5.759 -28.764 1.00 87.12 169 ASN A C 1
ATOM 1413 O O . ASN A 1 169 ? 36.616 -5.587 -28.819 1.00 87.12 169 ASN A O 1
ATOM 1417 N N . LYS A 1 170 ? 34.853 -6.929 -28.413 1.00 84.75 170 LYS A N 1
ATOM 1418 C CA . LYS A 1 170 ? 35.646 -8.119 -28.056 1.00 84.75 170 LYS A CA 1
ATOM 1419 C C . LYS A 1 170 ? 36.622 -8.537 -29.161 1.00 84.75 170 LYS A C 1
ATOM 1421 O O . LYS A 1 170 ? 37.706 -9.009 -28.864 1.00 84.75 170 LYS A O 1
ATOM 1426 N N . SER A 1 171 ? 36.289 -8.294 -30.432 1.00 84.94 171 SER A N 1
ATOM 1427 C CA . SER A 1 171 ? 37.163 -8.646 -31.563 1.00 84.94 171 SER A CA 1
ATOM 1428 C C . SER A 1 171 ? 38.449 -7.813 -31.658 1.00 84.94 171 SER A C 1
ATOM 1430 O O . SER A 1 171 ? 39.357 -8.184 -32.393 1.00 84.94 171 SER A O 1
ATOM 1432 N N . ALA A 1 172 ? 38.536 -6.694 -30.929 1.00 87.00 172 ALA A N 1
ATOM 1433 C CA . ALA A 1 172 ? 39.747 -5.879 -30.837 1.00 87.00 172 ALA A CA 1
ATOM 1434 C C . ALA A 1 172 ? 40.708 -6.341 -29.721 1.00 87.00 172 ALA A C 1
ATOM 1436 O O . ALA A 1 172 ? 41.766 -5.736 -29.545 1.00 87.00 172 ALA A O 1
ATOM 1437 N N . ILE A 1 173 ? 40.335 -7.371 -28.954 1.00 87.31 173 ILE A N 1
ATOM 1438 C CA . ILE A 1 173 ? 41.106 -7.915 -27.834 1.00 87.31 173 ILE A CA 1
ATOM 1439 C C . ILE A 1 173 ? 41.827 -9.166 -28.330 1.00 87.31 173 ILE A C 1
ATOM 1441 O O . ILE A 1 173 ? 41.195 -10.090 -28.834 1.00 87.31 173 ILE A O 1
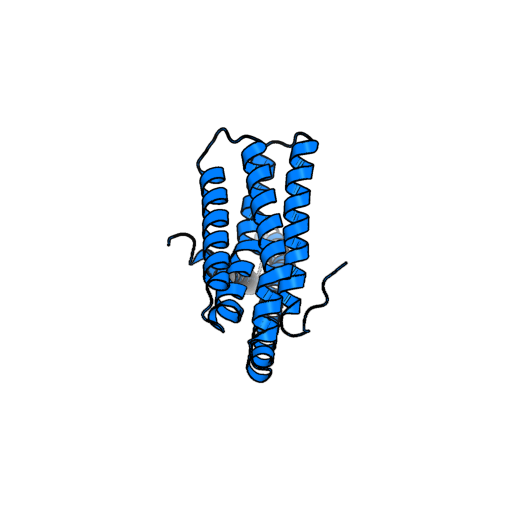ATOM 1445 N N . ASN A 1 174 ? 43.157 -9.159 -28.235 1.00 89.25 174 ASN A N 1
ATOM 1446 C CA . ASN A 1 174 ? 44.012 -10.143 -28.904 1.00 89.25 174 ASN A CA 1
ATOM 1447 C C . ASN A 1 174 ? 44.572 -11.218 -27.963 1.00 89.25 174 ASN A C 1
ATOM 1449 O O . ASN A 1 174 ? 45.205 -12.157 -28.444 1.00 89.25 174 ASN A O 1
ATOM 1453 N N . ASP A 1 175 ? 44.379 -11.080 -26.651 1.00 92.81 175 ASP A N 1
ATOM 1454 C CA . ASP A 1 175 ? 44.786 -12.069 -25.659 1.00 92.81 175 ASP A CA 1
ATOM 1455 C C . ASP A 1 175 ? 43.567 -12.759 -25.028 1.00 92.81 175 ASP A C 1
ATOM 1457 O O . ASP A 1 175 ? 42.562 -12.134 -24.687 1.00 92.81 175 ASP A O 1
ATOM 1461 N N . GLU A 1 176 ? 43.669 -14.082 -24.919 1.00 90.38 176 GLU A N 1
ATOM 1462 C CA . GLU A 1 176 ? 42.610 -14.970 -24.429 1.00 90.38 176 GLU A CA 1
ATOM 1463 C C . GLU A 1 176 ? 42.281 -14.707 -22.951 1.00 90.38 176 GLU A C 1
ATOM 1465 O O . GLU A 1 176 ? 41.114 -14.729 -22.571 1.00 90.38 176 GLU A O 1
ATOM 1470 N N . GLU A 1 177 ? 43.287 -14.349 -22.146 1.00 89.94 177 GLU A N 1
ATOM 1471 C CA . GLU A 1 177 ? 43.134 -14.020 -20.724 1.00 89.94 177 GLU A CA 1
ATOM 1472 C C . GLU A 1 177 ? 42.225 -12.794 -20.516 1.00 89.94 177 GLU A C 1
ATOM 1474 O O . GLU A 1 177 ? 41.293 -12.838 -19.712 1.00 89.94 177 GLU A O 1
ATOM 1479 N N . SER A 1 178 ? 42.424 -11.710 -21.275 1.00 86.88 178 SER A N 1
ATOM 1480 C CA . SER A 1 178 ? 41.562 -10.522 -21.191 1.00 86.88 178 SER A CA 1
ATOM 1481 C C . SER A 1 178 ? 40.138 -10.781 -21.684 1.00 86.88 178 SER A C 1
ATOM 1483 O O . SER A 1 178 ? 39.194 -10.198 -21.144 1.00 86.88 178 SER A O 1
ATOM 1485 N N . LEU A 1 179 ? 39.961 -11.641 -22.695 1.00 88.38 179 LEU A N 1
ATOM 1486 C CA . LEU A 1 179 ? 38.632 -12.057 -23.155 1.00 88.38 179 LEU A CA 1
ATOM 1487 C C . LEU A 1 179 ? 37.887 -12.831 -22.062 1.00 88.38 179 LEU A C 1
ATOM 1489 O O . LEU A 1 179 ? 36.740 -12.497 -21.759 1.00 88.38 179 LEU A O 1
ATOM 1493 N N . GLU A 1 180 ? 38.558 -13.791 -21.425 1.00 90.25 180 GLU A N 1
ATOM 1494 C CA . GLU A 1 180 ? 38.005 -14.567 -20.313 1.00 90.25 180 GLU A CA 1
ATOM 1495 C C . GLU A 1 180 ? 37.648 -13.668 -19.117 1.00 90.25 180 GLU A C 1
ATOM 1497 O O . GLU A 1 180 ? 36.559 -13.781 -18.550 1.00 90.25 180 GLU A O 1
ATOM 1502 N N . LEU A 1 181 ? 38.512 -12.708 -18.762 1.00 88.06 181 LEU A N 1
ATOM 1503 C CA . LEU A 1 181 ? 38.237 -11.739 -17.694 1.00 88.06 181 LEU A CA 1
ATOM 1504 C C . LEU A 1 181 ? 36.989 -10.888 -17.972 1.00 88.06 181 LEU A C 1
ATOM 1506 O O . LEU A 1 181 ? 36.202 -10.637 -17.057 1.00 88.06 181 LEU A O 1
ATOM 1510 N N . ILE A 1 182 ? 36.789 -10.445 -19.217 1.00 88.88 182 ILE A N 1
ATOM 1511 C CA . ILE A 1 182 ? 35.608 -9.659 -19.607 1.00 88.88 182 ILE A CA 1
ATOM 1512 C C . ILE A 1 182 ? 34.345 -10.514 -19.581 1.00 88.88 182 ILE A C 1
ATOM 1514 O O . ILE A 1 182 ? 33.310 -10.036 -19.116 1.00 88.88 182 ILE A O 1
ATOM 1518 N N . ASP A 1 183 ? 34.412 -11.756 -20.055 1.00 89.75 183 ASP A N 1
ATOM 1519 C CA . ASP A 1 183 ? 33.271 -12.673 -20.014 1.00 89.75 183 ASP A CA 1
ATOM 1520 C C . ASP A 1 183 ? 32.852 -12.971 -18.573 1.00 89.75 183 ASP A C 1
ATOM 1522 O O . ASP A 1 183 ? 31.667 -12.866 -18.245 1.00 89.75 183 ASP A O 1
ATOM 1526 N N . ASN A 1 184 ? 33.821 -13.213 -17.688 1.00 90.88 184 ASN A N 1
ATOM 1527 C CA . ASN A 1 184 ? 33.573 -13.378 -16.258 1.00 90.88 184 ASN A CA 1
ATOM 1528 C C . ASN A 1 184 ? 32.968 -12.108 -15.635 1.00 90.88 184 ASN A C 1
ATOM 1530 O O . ASN A 1 184 ? 31.987 -12.191 -14.901 1.00 90.88 184 ASN A O 1
ATOM 1534 N N . LEU A 1 185 ? 33.482 -10.916 -15.967 1.00 90.25 185 LEU A N 1
ATOM 1535 C CA . LEU A 1 185 ? 32.916 -9.648 -15.489 1.00 90.25 185 LEU A CA 1
ATOM 1536 C C . LEU A 1 185 ? 31.454 -9.477 -15.931 1.00 90.25 185 LEU A C 1
ATOM 1538 O O . LEU A 1 185 ? 30.613 -9.065 -15.134 1.00 90.25 185 LEU A O 1
ATOM 1542 N N . ILE A 1 186 ? 31.147 -9.777 -17.197 1.00 90.81 186 ILE A N 1
ATOM 1543 C CA . ILE A 1 186 ? 29.781 -9.698 -17.731 1.00 90.81 186 ILE A CA 1
ATOM 1544 C C . ILE A 1 186 ? 28.867 -10.652 -16.967 1.00 90.81 186 ILE A C 1
ATOM 1546 O O . ILE A 1 186 ? 27.807 -10.224 -16.508 1.00 90.81 186 ILE A O 1
ATOM 1550 N N . HIS A 1 187 ? 29.304 -11.898 -16.780 1.00 92.56 187 HIS A N 1
ATOM 1551 C CA . HIS A 1 187 ? 28.547 -12.910 -16.054 1.00 92.56 187 HIS A CA 1
ATOM 1552 C C . HIS A 1 187 ? 28.215 -12.472 -14.619 1.00 92.56 187 HIS A C 1
ATOM 1554 O O . HIS A 1 187 ? 27.063 -12.561 -14.194 1.00 92.56 187 HIS A O 1
ATOM 1560 N N . GLU A 1 188 ? 29.189 -11.920 -13.890 1.00 94.75 188 GLU A N 1
ATOM 1561 C CA . GLU A 1 188 ? 28.976 -11.424 -12.526 1.00 94.75 188 GLU A CA 1
ATOM 1562 C C . GLU A 1 188 ? 27.979 -10.256 -12.481 1.00 94.75 188 GLU A C 1
ATOM 1564 O O . GLU A 1 188 ? 27.116 -10.187 -11.603 1.00 94.75 188 GLU A O 1
ATOM 1569 N N . VAL A 1 189 ? 28.041 -9.338 -13.450 1.00 92.56 189 VAL A N 1
ATOM 1570 C CA . VAL A 1 189 ? 27.117 -8.194 -13.515 1.00 92.56 189 VAL A CA 1
ATOM 1571 C C . VAL A 1 189 ? 25.693 -8.647 -13.872 1.00 92.56 189 VAL A C 1
ATOM 1573 O O . VAL A 1 189 ? 24.728 -8.118 -13.313 1.00 92.56 189 VAL A O 1
ATOM 1576 N N . GLU A 1 190 ? 25.537 -9.641 -14.750 1.00 91.44 190 GLU A N 1
ATOM 1577 C CA . GLU A 1 190 ? 24.243 -10.286 -15.021 1.00 91.44 190 GLU A CA 1
ATOM 1578 C C . GLU A 1 190 ? 23.697 -11.000 -13.774 1.00 91.44 190 GLU A C 1
ATOM 1580 O O . GLU A 1 190 ? 22.507 -10.886 -13.458 1.00 91.44 190 GLU A O 1
ATOM 1585 N N . GLY A 1 191 ? 24.572 -11.666 -13.014 1.00 90.88 191 GLY A N 1
ATOM 1586 C CA . GLY A 1 191 ? 24.251 -12.251 -11.713 1.00 90.88 191 GLY A CA 1
ATOM 1587 C C . GLY A 1 191 ? 23.726 -11.211 -10.718 1.00 90.88 191 GLY A C 1
ATOM 1588 O O . GLY A 1 191 ? 22.682 -11.423 -10.094 1.00 90.88 191 GLY A O 1
ATOM 1589 N N . LEU A 1 192 ? 24.381 -10.048 -10.623 1.00 89.62 192 LEU A N 1
ATOM 1590 C CA . LEU A 1 192 ? 23.925 -8.932 -9.786 1.00 89.62 192 LEU A CA 1
ATOM 1591 C C . LEU A 1 192 ? 22.544 -8.408 -10.206 1.00 89.62 192 LEU A C 1
ATOM 1593 O O . LEU A 1 192 ? 21.706 -8.164 -9.338 1.00 89.62 192 LEU A O 1
ATOM 1597 N N . ASP A 1 193 ? 22.271 -8.261 -11.506 1.00 88.75 193 ASP A N 1
ATOM 1598 C CA . ASP A 1 193 ? 20.943 -7.850 -11.995 1.00 88.75 193 ASP A CA 1
ATOM 1599 C C . ASP A 1 193 ? 19.853 -8.868 -11.617 1.00 88.75 193 ASP A C 1
ATOM 1601 O O . ASP A 1 193 ? 18.757 -8.488 -11.187 1.00 88.75 193 ASP A O 1
ATOM 1605 N N . SER A 1 194 ? 20.165 -10.165 -11.696 1.00 89.44 194 SER A N 1
ATOM 1606 C CA . SER A 1 194 ? 19.260 -11.231 -11.255 1.00 89.44 194 SER A CA 1
ATOM 1607 C C . SER A 1 194 ? 18.973 -11.157 -9.751 1.00 89.44 194 SER A C 1
ATOM 1609 O O . SER A 1 194 ? 17.807 -11.206 -9.350 1.00 89.44 194 SER A O 1
ATOM 1611 N N . ILE A 1 195 ? 20.002 -10.962 -8.917 1.00 86.88 195 ILE A N 1
ATOM 1612 C CA . ILE A 1 195 ? 19.840 -10.792 -7.463 1.00 86.88 195 ILE A CA 1
ATOM 1613 C C . ILE A 1 195 ? 18.995 -9.552 -7.156 1.00 86.88 195 ILE A C 1
ATOM 1615 O O . ILE A 1 195 ? 18.086 -9.624 -6.331 1.00 86.88 195 ILE A O 1
ATOM 1619 N N . ILE A 1 196 ? 19.231 -8.425 -7.838 1.00 84.31 196 ILE A N 1
ATOM 1620 C CA . ILE A 1 196 ? 18.424 -7.206 -7.669 1.00 84.31 196 ILE A CA 1
ATOM 1621 C C . ILE A 1 196 ? 16.953 -7.493 -7.989 1.00 84.31 196 ILE A C 1
ATOM 1623 O O . ILE A 1 196 ? 16.076 -7.103 -7.220 1.00 84.31 196 ILE A O 1
ATOM 1627 N N . LYS A 1 197 ? 16.665 -8.202 -9.088 1.00 83.00 197 LYS A N 1
ATOM 1628 C CA . LYS A 1 197 ? 15.297 -8.617 -9.447 1.00 83.00 197 LYS A CA 1
ATOM 1629 C C . LYS A 1 197 ? 14.688 -9.573 -8.419 1.00 83.00 197 LYS A C 1
ATOM 1631 O O . LYS A 1 197 ? 13.484 -9.505 -8.177 1.00 83.00 197 LYS A O 1
ATOM 1636 N N . GLU A 1 198 ? 15.479 -10.461 -7.821 1.00 83.75 198 GLU A N 1
ATOM 1637 C CA . GLU A 1 198 ? 15.019 -11.358 -6.757 1.00 83.75 198 GLU A CA 1
ATOM 1638 C C . GLU A 1 198 ? 14.691 -10.596 -5.467 1.00 83.75 198 GLU A C 1
ATOM 1640 O O . GLU A 1 198 ? 13.643 -10.841 -4.870 1.00 83.75 198 GLU A O 1
ATOM 1645 N N . VAL A 1 199 ? 15.540 -9.649 -5.053 1.00 79.56 199 VAL A N 1
ATOM 1646 C CA . VAL A 1 199 ? 15.280 -8.788 -3.890 1.00 79.56 199 VAL A CA 1
ATOM 1647 C C . VAL A 1 199 ? 14.024 -7.954 -4.120 1.00 79.56 199 VAL A C 1
ATOM 1649 O O . VAL A 1 199 ? 13.175 -7.907 -3.233 1.00 79.56 199 VAL A O 1
ATOM 1652 N N . ASP A 1 200 ? 13.852 -7.379 -5.315 1.00 74.12 200 ASP A N 1
ATOM 1653 C CA . ASP A 1 200 ? 12.630 -6.659 -5.700 1.00 74.12 200 ASP A CA 1
ATOM 1654 C C . ASP A 1 200 ? 11.412 -7.580 -5.549 1.00 74.12 200 ASP A C 1
ATOM 1656 O O . ASP A 1 200 ? 10.454 -7.250 -4.859 1.00 74.12 200 ASP A O 1
ATOM 1660 N N . LYS A 1 201 ? 11.478 -8.809 -6.082 1.00 74.62 201 LYS A N 1
ATOM 1661 C CA . LYS A 1 201 ? 10.403 -9.796 -5.911 1.00 74.62 201 LYS A CA 1
ATOM 1662 C C . LYS A 1 201 ? 10.137 -10.112 -4.442 1.00 74.62 201 LYS A C 1
ATOM 1664 O O . LYS A 1 201 ? 8.988 -10.065 -4.043 1.00 74.62 201 LYS A O 1
ATOM 1669 N N . LYS A 1 202 ? 11.144 -10.415 -3.620 1.00 72.94 202 LYS A N 1
ATOM 1670 C CA . LYS A 1 202 ? 10.942 -10.805 -2.208 1.00 72.94 202 LYS A CA 1
ATOM 1671 C C . LYS A 1 202 ? 10.421 -9.665 -1.341 1.00 72.94 202 LYS A C 1
ATOM 1673 O O . LYS A 1 202 ? 9.583 -9.890 -0.474 1.00 72.94 202 LYS A O 1
ATOM 1678 N N . THR A 1 203 ? 10.892 -8.452 -1.592 1.00 65.62 203 THR A N 1
ATOM 1679 C CA . THR A 1 203 ? 10.414 -7.247 -0.903 1.00 65.62 203 THR A CA 1
ATOM 1680 C C . THR A 1 203 ? 9.021 -6.835 -1.389 1.00 65.62 203 THR A C 1
ATOM 1682 O O . THR A 1 203 ? 8.291 -6.186 -0.646 1.00 65.62 203 THR A O 1
ATOM 1685 N N . HIS A 1 204 ? 8.598 -7.297 -2.573 1.00 56.66 204 HIS A N 1
ATOM 1686 C CA . HIS A 1 204 ? 7.227 -7.173 -3.079 1.00 56.66 204 HIS A CA 1
ATOM 1687 C C . HIS A 1 204 ? 6.287 -8.340 -2.718 1.00 56.66 204 HIS A C 1
ATOM 1689 O O . HIS A 1 204 ? 5.093 -8.108 -2.565 1.00 56.66 204 HIS A O 1
ATOM 1695 N N . VAL A 1 205 ? 6.781 -9.570 -2.520 1.00 47.22 205 VAL A N 1
ATOM 1696 C CA . VAL A 1 205 ? 5.976 -10.767 -2.172 1.00 47.22 205 VAL A CA 1
ATOM 1697 C C . VAL A 1 205 ? 5.343 -10.656 -0.784 1.00 47.22 205 VAL A C 1
ATOM 1699 O O . VAL A 1 205 ? 4.341 -11.312 -0.517 1.00 47.22 205 VAL A O 1
ATOM 1702 N N . LEU A 1 206 ? 5.833 -9.760 0.075 1.00 44.28 206 LEU A N 1
ATOM 1703 C CA . LEU A 1 206 ? 5.099 -9.388 1.282 1.00 44.28 206 LEU A CA 1
ATOM 1704 C C . LEU A 1 206 ? 3.728 -8.760 0.964 1.00 44.28 206 LEU A C 1
ATOM 1706 O O . LEU A 1 206 ? 2.851 -8.891 1.795 1.00 44.28 206 LEU A O 1
ATOM 1710 N N . GLY A 1 207 ? 3.505 -8.153 -0.209 1.00 38.28 207 GLY A N 1
ATOM 1711 C CA . GLY A 1 207 ? 2.203 -7.611 -0.634 1.00 38.28 207 GLY A CA 1
ATOM 1712 C C . GLY A 1 207 ? 1.387 -8.502 -1.586 1.00 38.28 207 GLY A C 1
ATOM 1713 O O . GLY A 1 207 ? 0.177 -8.325 -1.671 1.00 38.28 207 GLY A O 1
ATOM 1714 N N . ASP A 1 208 ? 2.016 -9.461 -2.278 1.00 35.22 208 ASP A N 1
ATOM 1715 C CA . ASP A 1 208 ? 1.353 -10.311 -3.289 1.00 35.22 208 ASP A CA 1
ATOM 1716 C C . ASP A 1 208 ? 0.778 -11.632 -2.702 1.00 35.22 208 ASP A C 1
ATOM 1718 O O . ASP A 1 208 ? 0.083 -12.357 -3.408 1.00 35.22 208 ASP A O 1
ATOM 1722 N N . LEU A 1 209 ? 1.025 -11.964 -1.423 1.00 33.84 209 LEU A N 1
ATOM 1723 C CA . LEU A 1 209 ? 0.546 -13.218 -0.800 1.00 33.84 209 LEU A CA 1
ATOM 1724 C C . LEU A 1 209 ? -0.934 -13.226 -0.363 1.00 33.84 209 LEU A C 1
ATOM 1726 O O . LEU A 1 209 ? -1.419 -14.289 0.004 1.00 33.84 209 LEU A O 1
ATOM 1730 N N . ASP A 1 210 ? -1.654 -12.103 -0.451 1.00 38.25 210 ASP A N 1
ATOM 1731 C CA . ASP A 1 210 ? -3.074 -12.000 -0.052 1.00 38.25 210 ASP A CA 1
ATOM 1732 C C . ASP A 1 210 ? -3.992 -11.534 -1.206 1.00 38.25 210 ASP A C 1
ATOM 1734 O O . ASP A 1 210 ? -5.018 -10.894 -0.971 1.00 38.25 210 ASP A O 1
ATOM 1738 N N . ILE A 1 211 ? -3.614 -11.801 -2.465 1.00 34.88 211 ILE A N 1
ATOM 1739 C CA . ILE A 1 211 ? -4.463 -11.519 -3.646 1.00 34.88 211 ILE A CA 1
ATOM 1740 C C . ILE A 1 211 ? -5.296 -12.753 -4.058 1.00 34.88 211 ILE A C 1
ATOM 1742 O O . ILE A 1 211 ? -6.295 -12.602 -4.753 1.00 34.88 211 ILE A O 1
ATOM 1746 N N . ASP A 1 212 ? -4.965 -13.947 -3.552 1.00 27.78 212 ASP A N 1
ATOM 1747 C CA . ASP A 1 212 ? -5.665 -15.208 -3.861 1.00 27.78 212 ASP A CA 1
ATOM 1748 C C . ASP A 1 212 ? -6.403 -15.821 -2.644 1.00 27.78 212 ASP A C 1
ATOM 1750 O O . ASP A 1 212 ? -6.534 -17.044 -2.540 1.00 27.78 212 ASP A O 1
ATOM 1754 N N . GLY A 1 213 ? -6.883 -14.986 -1.713 1.00 30.88 213 GLY A N 1
ATOM 1755 C CA . GLY A 1 213 ? -7.684 -15.396 -0.546 1.00 30.88 213 GLY A CA 1
ATOM 1756 C C . GLY A 1 213 ? -9.046 -14.723 -0.484 1.00 30.88 213 GLY A C 1
ATOM 1757 O O . GLY A 1 213 ? -9.064 -13.478 -0.366 1.00 30.88 213 GLY A O 1
#

Foldseek 3Di:
DPDDADLLCVLLVVLLVVLLVLLVVLVVCVVVVHDLVVNLVVLVVCLQPRLLLSLLLCLVQPLVQDPDVLSVVLNVLSVVLLVLSVVSVPDPDDDSVSSNVSSVSSNVSSCCCSVPVRVVSVVPDDPVSSVSSSVVSVVLVVLVVVLCCLQPVVCVVLVVVLVVLVVDPLVVDDDPVVSVVSVVVNVVSVVSVVVSVVSNVVNSVSRVVPSVD

pLDDT: mean 88.48, std 13.75, range [27.78, 98.69]

Radius of gyration: 22.6 Å; chains: 1; bounding box: 63×36×59 Å

Sequence (213 aa):
MPIKRSEQIKPLSIEHHTGLLFCWKIRTGIRNNIELERIKRYVNHFMKYHLSPHFLEEEKVLFNRLKHELCDKAIDEHLEIKKMIANINEVENNSYDVYNKLADTIDDHIRFEERILFPLLESNLKQDVLVEIGKKLAENEQLKEIAWMVSHRLRKPVATILGLSQLLNKSAINDEESLELIDNLIHEVEGLDSIIKEVDKKTHVLGDLDIDG

Secondary structure (DSSP, 8-state):
------TTTHHHHHHHHHHHHHHHHHHHHHHTT--HHHHHHHHHHHIIIIIHHHHHHIIIIIGGGS--HHHHHHHHHHHHHHHHHHHHHH-SS--HHHHHHHHHHHHHHHHHIIIIIHHHHHHHS-HHHHHHHHHHHHHHHHHHHHHHIIIIIIHHHHHHHHHHHHT--GGG---HHHHHHHHHHHHHHHHHHHHHHHHHHHHHHHHHTTS--